Protein AF-A0A0T2I9R6-F1 (afdb_monomer)

Solvent-accessible surface area (backbone atoms only — not comparable to full-atom values): 13329 Å² total; per-residue (Å²): 120,72,92,64,99,63,64,56,48,33,43,37,38,36,30,35,85,88,66,54,72,50,74,45,59,34,40,92,74,36,49,70,80,82,92,74,75,65,45,53,22,50,47,37,30,33,19,63,88,37,71,77,42,74,39,72,15,36,39,97,62,72,46,73,34,47,91,88,56,77,80,59,87,61,72,46,65,73,69,90,61,86,79,85,80,81,85,68,82,65,68,73,38,71,46,39,44,72,48,64,90,61,53,66,46,38,44,57,38,71,44,76,29,36,36,40,34,40,26,49,63,82,51,66,46,80,46,70,30,43,86,62,64,58,50,45,47,63,34,43,89,95,45,79,82,76,88,85,74,68,98,58,83,38,85,44,74,48,60,52,40,80,47,78,45,82,41,58,44,52,32,37,44,96,65,56,29,91,81,38,53,98,89,32,51,47,34,36,91,64,89,63,39,60,39,47,40,71,70,45,70,29,33,39,38,54,45,45,56,44,90,89,45,63,60,32,80,66,44,75,30,38,34,36,121

Foldseek 3Di:
DDDDPDLFWWKKWWQFPVRDIDIWTADPRNDTDDDDDFGWTWMWIFGCVAPNRPFIWGFPDTDGADPVGDDDGDTGRDDPDPDPDDDDQDDQDKDKAKAFPDLEDEFQDKGKIKIKIAGSNVFKDKDWFADFQKAWEWADDLDDDDDDGDPDTDIDIDGHGIDMDIYMYAQFDPDADCVRPPVHGHADPPVSHTGGHDFDKTWTWMDGRDPVHDTHDIDIHTYDD

Secondary structure (DSSP, 8-state):
----SS----EEEEEETTS-EEEEE--TTS-------SEEEEEEEE-TTSGGGTPEEE-SS-EEE-TT-------B---------------S-EEEEEE-S-SEEETT-EEEEEEEEEE-SSS-EEEEESSSSEEEEEEBTTB-------S--EEEEE-SEEEEEEEEEESB-S--BSS--TTPPBPPTTTTPPPBPPSEEEEEEEEESSTTSPPPPPEEEEEE-

Radius of gyration: 25.55 Å; Cα contacts (8 Å, |Δi|>4): 475; chains: 1; bounding box: 42×45×79 Å

Structure (mmCIF, N/CA/C/O backbone):
data_AF-A0A0T2I9R6-F1
#
_entry.id   AF-A0A0T2I9R6-F1
#
loop_
_atom_site.group_PDB
_atom_site.id
_atom_site.type_symbol
_atom_site.label_atom_id
_atom_site.label_alt_id
_atom_site.label_comp_id
_atom_site.label_asym_id
_atom_site.label_entity_id
_atom_site.label_seq_id
_atom_site.pdbx_PDB_ins_code
_atom_site.Cartn_x
_atom_site.Cartn_y
_atom_site.Cartn_z
_atom_site.occupancy
_atom_site.B_iso_or_equiv
_atom_site.auth_seq_id
_atom_site.auth_comp_id
_atom_site.auth_asym_id
_atom_site.auth_atom_id
_atom_site.pdbx_PDB_model_num
ATOM 1 N N . MET A 1 1 ? 1.320 -25.533 30.718 1.00 28.22 1 MET A N 1
ATOM 2 C CA . MET A 1 1 ? 2.386 -25.426 29.702 1.00 28.22 1 MET A CA 1
ATOM 3 C C . MET A 1 1 ? 1.723 -24.963 28.417 1.00 28.22 1 MET A C 1
ATOM 5 O O . MET A 1 1 ? 0.781 -25.621 28.003 1.00 28.22 1 MET A O 1
ATOM 9 N N . GLY A 1 2 ? 2.117 -23.811 27.874 1.00 25.44 2 GLY A N 1
ATOM 10 C CA . GLY A 1 2 ? 1.541 -23.231 26.655 1.00 25.44 2 GLY A CA 1
ATOM 11 C C . GLY A 1 2 ? 2.635 -23.036 25.608 1.00 25.44 2 GLY A C 1
ATOM 12 O O . GLY A 1 2 ? 3.691 -22.496 25.921 1.00 25.44 2 GLY A O 1
ATOM 13 N N . THR A 1 3 ? 2.407 -23.529 24.393 1.00 35.06 3 THR A N 1
ATOM 14 C CA . THR A 1 3 ? 3.350 -23.512 23.267 1.00 35.06 3 THR A CA 1
ATOM 15 C C . THR A 1 3 ? 3.175 -22.233 22.446 1.00 35.06 3 THR A C 1
ATOM 17 O O . THR A 1 3 ? 2.371 -22.194 21.516 1.00 35.06 3 THR A O 1
ATOM 20 N N . GLY A 1 4 ? 3.904 -21.174 22.800 1.00 35.69 4 GLY A N 1
ATOM 21 C CA . GLY A 1 4 ? 4.081 -19.997 21.943 1.00 35.69 4 GLY A CA 1
ATOM 22 C C . GLY A 1 4 ? 5.200 -20.237 20.927 1.00 35.69 4 GLY A C 1
ATOM 23 O O . GLY A 1 4 ? 6.225 -20.816 21.267 1.00 35.69 4 GLY A O 1
ATOM 24 N N . GLN A 1 5 ? 5.008 -19.806 19.678 1.00 44.12 5 GLN A N 1
ATOM 25 C CA . GLN A 1 5 ? 5.866 -20.142 18.529 1.00 44.12 5 GLN A CA 1
ATOM 26 C C . GLN A 1 5 ? 7.303 -19.574 18.602 1.00 44.12 5 GLN A C 1
ATOM 28 O O . GLN A 1 5 ? 8.134 -19.944 17.778 1.00 44.12 5 GLN A O 1
ATOM 33 N N . PHE A 1 6 ? 7.613 -18.721 19.586 1.00 52.12 6 PHE A N 1
ATOM 34 C CA . PHE A 1 6 ? 8.962 -18.232 19.881 1.00 52.12 6 PHE A CA 1
ATOM 35 C C . PHE A 1 6 ? 9.112 -17.974 21.389 1.00 52.12 6 PHE A C 1
ATOM 37 O O . PHE A 1 6 ? 8.296 -17.271 21.984 1.00 52.12 6 PHE A O 1
ATOM 44 N N . GLU A 1 7 ? 10.154 -18.534 22.004 1.00 63.47 7 GLU A N 1
ATOM 45 C CA . GLU A 1 7 ? 10.540 -18.282 23.398 1.00 63.47 7 GLU A CA 1
ATOM 46 C C . GLU A 1 7 ? 11.100 -16.854 23.516 1.00 63.47 7 GLU A C 1
ATOM 48 O O . GLU A 1 7 ? 12.259 -16.589 23.191 1.00 63.47 7 GLU A O 1
ATOM 53 N N . LEU A 1 8 ? 10.254 -15.896 23.905 1.00 64.81 8 LEU A N 1
ATOM 54 C CA . LEU A 1 8 ? 10.630 -14.483 23.969 1.00 64.81 8 LEU A CA 1
ATOM 55 C C . LEU A 1 8 ? 11.227 -14.133 25.331 1.00 64.81 8 LEU A C 1
ATOM 57 O O . LEU A 1 8 ? 10.623 -14.374 26.377 1.00 64.81 8 LEU A O 1
ATOM 61 N N . ARG A 1 9 ? 12.403 -13.496 25.320 1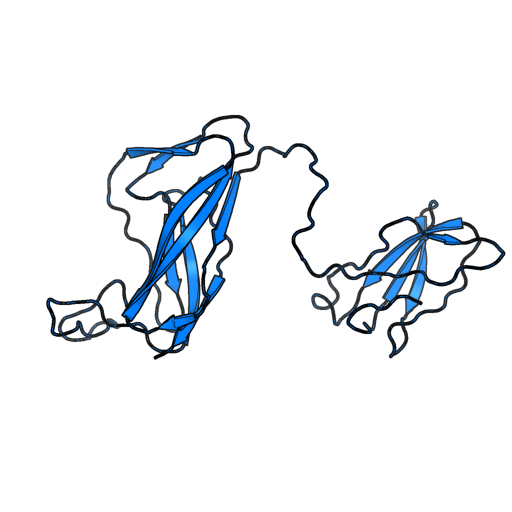.00 76.25 9 ARG A N 1
ATOM 62 C CA . ARG A 1 9 ? 12.981 -12.898 26.529 1.00 76.25 9 ARG A CA 1
ATOM 63 C C . ARG A 1 9 ? 12.339 -11.551 26.791 1.00 76.25 9 ARG A C 1
ATOM 65 O O . ARG A 1 9 ? 12.273 -10.722 25.886 1.00 76.25 9 ARG A O 1
ATOM 72 N N . GLY A 1 10 ? 11.917 -11.300 28.018 1.00 77.31 10 GLY A N 1
ATOM 73 C CA . GLY A 1 10 ? 11.165 -10.100 28.321 1.00 77.31 10 GLY A CA 1
ATOM 74 C C . GLY A 1 10 ? 10.966 -9.835 29.799 1.00 77.31 10 GLY A C 1
ATOM 75 O O . GLY A 1 10 ? 11.456 -10.542 30.681 1.00 77.31 10 GLY A O 1
ATOM 76 N N . GLU A 1 11 ? 10.235 -8.766 30.044 1.00 79.50 11 GLU A N 1
ATOM 77 C CA . GLU A 1 11 ? 9.766 -8.348 31.349 1.00 79.50 11 GLU A CA 1
ATOM 78 C C . GLU A 1 11 ? 8.265 -8.608 31.429 1.00 79.50 11 GLU A C 1
ATOM 80 O O . GLU A 1 11 ? 7.540 -8.321 30.481 1.00 79.50 11 GLU A O 1
ATOM 85 N N . ILE A 1 12 ? 7.801 -9.167 32.544 1.00 82.88 12 ILE A N 1
ATOM 86 C CA . ILE A 1 12 ? 6.392 -9.443 32.826 1.00 82.88 12 ILE A CA 1
ATOM 87 C C . ILE A 1 12 ? 5.976 -8.609 34.034 1.00 82.88 12 ILE A C 1
ATOM 89 O O . ILE A 1 12 ? 6.619 -8.652 35.081 1.00 82.88 12 ILE A O 1
ATOM 93 N N . VAL A 1 13 ? 4.873 -7.883 33.904 1.00 82.12 13 VAL A N 1
ATOM 94 C CA . VAL A 1 13 ? 4.301 -6.998 34.915 1.00 82.12 13 VAL A CA 1
ATOM 95 C C . VAL A 1 13 ? 2.928 -7.520 35.317 1.00 82.12 13 VAL A C 1
ATOM 97 O O . VAL A 1 13 ? 2.022 -7.648 34.498 1.00 82.12 13 VAL A O 1
ATOM 100 N N . PHE A 1 14 ? 2.765 -7.778 36.608 1.00 81.44 14 PHE A N 1
ATOM 101 C CA . PHE A 1 14 ? 1.509 -8.119 37.260 1.00 81.44 14 PHE A CA 1
ATOM 102 C C . PHE A 1 14 ? 0.944 -6.868 37.913 1.00 81.44 14 PHE A C 1
ATOM 104 O O . PHE A 1 14 ? 1.525 -6.363 38.870 1.00 81.44 14 PHE A O 1
ATOM 111 N N . LYS A 1 15 ? -0.195 -6.375 37.436 1.00 83.56 15 LYS A N 1
ATOM 112 C CA . LYS A 1 15 ? -0.901 -5.238 38.033 1.00 83.56 15 LYS A CA 1
ATOM 113 C C . LYS A 1 15 ? -2.143 -5.729 38.767 1.00 83.56 15 LYS A C 1
ATOM 115 O O . LYS A 1 15 ? -3.039 -6.289 38.144 1.00 83.56 15 LYS A O 1
ATOM 120 N N . SER A 1 16 ? -2.203 -5.536 40.082 1.00 79.62 16 SER A N 1
ATOM 121 C CA . SER A 1 16 ? -3.390 -5.865 40.877 1.00 79.62 16 SER A CA 1
ATOM 122 C C . SER A 1 16 ? -4.550 -4.913 40.564 1.00 79.62 16 SER A C 1
ATOM 124 O O . SER A 1 16 ? -4.347 -3.792 40.089 1.00 79.62 16 SER A O 1
ATOM 126 N N . ALA A 1 17 ? -5.769 -5.308 40.936 1.00 73.62 17 ALA A N 1
ATOM 127 C CA . ALA A 1 17 ? -6.941 -4.426 40.888 1.00 73.62 17 ALA A CA 1
ATOM 128 C C . ALA A 1 17 ? -6.773 -3.128 41.710 1.00 73.62 17 ALA A C 1
ATOM 130 O O . ALA A 1 17 ? -7.359 -2.103 41.380 1.00 73.62 17 ALA A O 1
ATOM 131 N N . THR A 1 18 ? -5.935 -3.147 42.753 1.00 75.44 18 THR A N 1
ATOM 132 C CA . THR A 1 18 ? -5.595 -1.966 43.567 1.00 75.44 18 THR A CA 1
ATOM 133 C C . THR A 1 18 ? -4.512 -1.082 42.937 1.00 75.44 18 THR A C 1
ATOM 135 O O . THR A 1 18 ? -4.106 -0.089 43.533 1.00 75.44 18 THR A O 1
ATOM 138 N N . GLY A 1 19 ? -4.027 -1.435 41.741 1.00 74.69 19 GLY A N 1
ATOM 139 C CA . GLY A 1 19 ? -2.998 -0.699 41.009 1.00 74.69 19 GLY A CA 1
ATOM 140 C C . GLY A 1 19 ? -1.562 -1.022 41.422 1.00 74.69 19 GLY A C 1
ATOM 141 O O . GLY A 1 19 ? -0.638 -0.432 40.868 1.00 74.69 19 GLY A O 1
ATOM 142 N N . GLN A 1 20 ? -1.349 -1.962 42.348 1.00 76.31 20 GLN A N 1
ATOM 143 C CA . GLN A 1 20 ? -0.012 -2.388 42.753 1.00 76.31 20 GLN A CA 1
ATOM 144 C C . GLN A 1 20 ? 0.617 -3.243 41.652 1.00 76.31 20 GLN A C 1
ATOM 146 O O . GLN A 1 20 ? 0.044 -4.246 41.230 1.00 76.31 20 GLN A O 1
ATOM 151 N N . THR A 1 21 ? 1.807 -2.855 41.202 1.00 80.69 21 THR A N 1
ATOM 152 C CA . THR A 1 21 ? 2.555 -3.578 40.173 1.00 80.69 21 THR A CA 1
ATOM 153 C C . THR A 1 21 ? 3.666 -4.419 40.788 1.00 80.69 21 THR A C 1
ATOM 155 O O . THR A 1 21 ? 4.381 -3.967 41.680 1.00 80.69 21 THR A O 1
ATOM 158 N N . THR A 1 22 ? 3.834 -5.645 40.308 1.00 78.31 22 THR A N 1
ATOM 159 C CA . THR A 1 22 ? 4.965 -6.522 40.632 1.00 78.31 22 THR A CA 1
ATOM 160 C C . THR A 1 22 ? 5.541 -7.063 39.334 1.00 78.31 22 THR A C 1
ATOM 162 O O . THR A 1 22 ? 4.796 -7.518 38.472 1.00 78.31 22 THR A O 1
ATOM 165 N N . THR A 1 23 ? 6.858 -7.013 39.190 1.00 81.81 23 THR A N 1
ATOM 166 C CA . THR A 1 23 ? 7.537 -7.327 37.932 1.00 81.81 23 THR A CA 1
ATOM 167 C C . THR A 1 23 ? 8.441 -8.545 38.092 1.00 81.81 23 THR A C 1
ATOM 169 O O . THR A 1 23 ? 9.078 -8.714 39.130 1.00 81.81 23 THR A O 1
ATOM 172 N N . THR A 1 24 ? 8.536 -9.375 37.055 1.00 83.19 24 THR A N 1
ATOM 173 C CA . THR A 1 24 ? 9.540 -10.439 36.922 1.00 83.19 24 THR A CA 1
ATOM 174 C C . THR A 1 24 ? 10.129 -10.449 35.511 1.00 83.19 24 THR A C 1
ATOM 176 O O . THR A 1 24 ? 9.576 -9.845 34.595 1.00 83.19 24 THR A O 1
ATOM 179 N N . LYS A 1 25 ? 11.260 -11.127 35.323 1.00 78.75 25 LYS A N 1
ATOM 180 C CA . LYS A 1 25 ? 11.874 -11.334 34.005 1.00 78.75 25 LYS A CA 1
ATOM 181 C C . LYS A 1 25 ? 11.651 -12.770 33.559 1.00 78.75 25 LYS A C 1
ATOM 183 O O . LYS A 1 25 ? 11.651 -13.678 34.390 1.00 78.75 25 LYS A O 1
ATOM 188 N N . THR A 1 26 ? 11.491 -12.976 32.259 1.00 80.00 26 THR A N 1
ATOM 189 C CA . THR A 1 26 ? 11.494 -14.326 31.700 1.00 80.00 26 THR A CA 1
ATOM 190 C C . THR A 1 26 ? 12.928 -14.855 31.595 1.00 80.00 26 THR A C 1
ATOM 192 O O . THR A 1 26 ? 13.884 -14.100 31.382 1.00 80.00 26 THR A O 1
ATOM 195 N N . GLY A 1 27 ? 13.082 -16.166 31.751 1.00 70.38 27 GLY A N 1
ATOM 196 C CA . GLY A 1 27 ? 14.308 -16.903 31.495 1.00 70.38 27 GLY A CA 1
ATOM 197 C C . GLY A 1 27 ? 14.661 -16.941 30.010 1.00 70.38 27 GLY A C 1
ATOM 198 O O . GLY A 1 27 ? 13.958 -16.406 29.147 1.00 70.38 27 GLY A O 1
ATOM 199 N N . SER A 1 28 ? 15.788 -17.584 29.700 1.00 66.81 28 SER A N 1
ATOM 200 C CA . SER A 1 28 ? 16.247 -17.762 28.319 1.00 66.81 28 SER A CA 1
ATOM 201 C C . SER A 1 28 ? 15.311 -18.607 27.456 1.00 66.81 28 SER A C 1
ATOM 203 O O . SER A 1 28 ? 15.406 -18.502 26.239 1.00 66.81 28 SER A O 1
ATOM 205 N N . ASP A 1 29 ? 14.464 -19.398 28.108 1.00 69.88 29 ASP A N 1
ATOM 206 C CA . ASP A 1 29 ? 13.418 -20.291 27.602 1.00 69.88 29 ASP A CA 1
ATOM 207 C C . ASP A 1 29 ? 12.031 -19.615 27.537 1.00 69.88 29 ASP A C 1
ATOM 209 O O . ASP A 1 29 ? 11.019 -20.263 27.282 1.00 69.88 29 ASP A O 1
ATOM 213 N N . GLY A 1 30 ? 11.948 -18.309 27.821 1.00 68.38 30 GLY A N 1
ATOM 214 C CA . GLY A 1 30 ? 10.688 -17.562 27.825 1.00 68.38 30 GLY A CA 1
ATOM 215 C C . GLY A 1 30 ? 9.762 -17.873 29.008 1.00 68.38 30 GLY A C 1
ATOM 216 O O . GLY A 1 30 ? 8.675 -17.300 29.092 1.00 68.38 30 GLY A O 1
ATOM 217 N N . MET A 1 31 ? 10.172 -18.724 29.956 1.00 76.25 31 MET A N 1
ATOM 218 C CA . MET A 1 31 ? 9.386 -19.020 31.157 1.00 76.25 31 MET A CA 1
ATOM 219 C C . MET A 1 31 ? 9.646 -17.999 32.263 1.00 76.25 31 MET A C 1
ATOM 221 O O . MET A 1 31 ? 10.722 -17.421 32.360 1.00 76.25 31 MET A O 1
ATOM 225 N N . PHE A 1 32 ? 8.671 -17.775 33.140 1.00 79.38 32 PHE A N 1
ATOM 226 C CA . PHE A 1 32 ? 8.847 -16.928 34.319 1.00 79.38 32 PHE A CA 1
ATOM 227 C C . PHE A 1 32 ? 8.236 -17.586 35.555 1.00 79.38 32 PHE A C 1
ATOM 229 O O . PHE A 1 32 ? 7.314 -18.395 35.475 1.00 79.38 32 PHE A O 1
ATOM 236 N N . THR A 1 33 ? 8.751 -17.227 36.727 1.00 78.62 33 THR A N 1
ATOM 237 C CA . THR A 1 33 ? 8.174 -17.594 38.024 1.00 78.62 33 THR A CA 1
ATOM 238 C C . THR A 1 33 ? 8.164 -16.353 38.905 1.00 78.62 33 THR A C 1
ATOM 240 O O . THR A 1 33 ? 9.118 -15.573 38.904 1.00 78.62 33 THR A O 1
ATOM 243 N N . ILE A 1 34 ? 7.065 -16.131 39.622 1.00 82.50 34 ILE A N 1
ATOM 244 C CA . ILE A 1 34 ? 6.906 -14.983 40.514 1.00 82.50 34 ILE A CA 1
ATOM 245 C C . ILE A 1 34 ? 6.011 -15.355 41.694 1.00 82.50 34 ILE A C 1
ATOM 247 O O . ILE A 1 34 ? 5.056 -16.113 41.543 1.00 82.50 34 ILE A O 1
ATOM 251 N N . ALA A 1 35 ? 6.315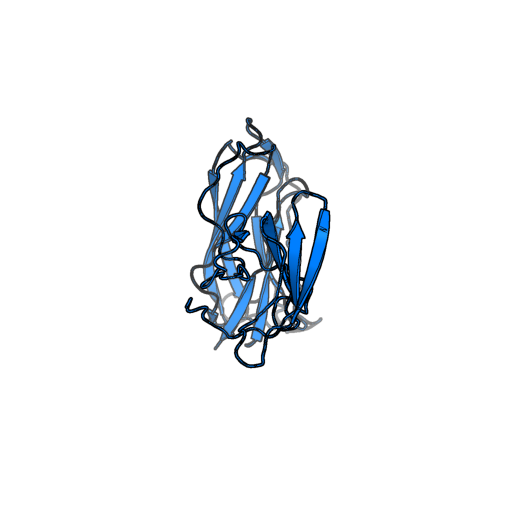 -14.797 42.864 1.00 80.81 35 ALA A N 1
ATOM 252 C CA . ALA A 1 35 ? 5.443 -14.856 44.026 1.00 80.81 35 ALA A CA 1
ATOM 253 C C . ALA A 1 35 ? 4.623 -13.562 44.107 1.00 80.81 35 ALA A C 1
ATOM 255 O O . ALA A 1 35 ? 5.177 -12.477 44.284 1.00 80.81 35 ALA A O 1
ATOM 256 N N . VAL A 1 36 ? 3.303 -13.681 43.986 1.00 80.88 36 VAL A N 1
ATOM 257 C CA . VAL A 1 36 ? 2.345 -12.584 44.185 1.00 80.88 36 VAL A CA 1
ATOM 258 C C . VAL A 1 36 ? 1.318 -12.996 45.235 1.00 80.88 36 VAL A C 1
ATOM 260 O O . VAL A 1 36 ? 1.110 -14.184 45.484 1.00 80.88 36 VAL A O 1
ATOM 263 N N . LYS A 1 37 ? 0.691 -12.017 45.891 1.00 82.19 37 LYS A N 1
ATOM 264 C CA . LYS A 1 37 ? -0.395 -12.304 46.835 1.00 82.19 37 LYS A CA 1
ATOM 265 C C . LYS A 1 37 ? -1.600 -12.896 46.087 1.00 82.19 37 LYS A C 1
ATOM 267 O O . LYS A 1 37 ? -1.757 -12.640 44.897 1.00 82.19 37 LYS A O 1
ATOM 272 N N . PRO A 1 38 ? -2.474 -13.657 46.762 1.00 81.44 38 PRO A N 1
ATOM 273 C CA . PRO A 1 38 ? -3.733 -14.068 46.159 1.00 81.44 38 PRO A CA 1
ATOM 274 C C . PRO A 1 38 ? -4.564 -12.851 45.731 1.00 81.44 38 PRO A C 1
ATOM 276 O O . PRO A 1 38 ? -4.698 -11.888 46.490 1.00 81.44 38 PRO A O 1
ATOM 279 N N . GLY A 1 39 ? -5.108 -12.890 44.518 1.00 80.44 39 GLY A N 1
ATOM 280 C CA . GLY A 1 39 ? -5.845 -11.781 43.922 1.00 80.44 39 GLY A CA 1
ATOM 281 C C . GLY A 1 39 ? -5.962 -11.892 42.405 1.00 80.44 39 GLY A C 1
ATOM 282 O O . GLY A 1 39 ? -5.411 -12.802 41.785 1.00 80.44 39 GLY A O 1
ATOM 283 N N . THR A 1 40 ? -6.689 -10.951 41.808 1.00 79.50 40 THR A N 1
ATOM 284 C CA . THR A 1 40 ? -6.836 -10.845 40.351 1.00 79.50 40 THR A CA 1
ATOM 285 C C . THR A 1 40 ? -5.859 -9.815 39.801 1.00 79.50 40 THR A C 1
ATOM 287 O O . THR A 1 40 ? -5.774 -8.690 40.310 1.00 79.50 40 THR A O 1
ATOM 290 N N . TYR A 1 41 ? -5.138 -10.206 38.755 1.00 74.44 41 TYR A N 1
ATOM 291 C CA . TYR A 1 41 ? -4.070 -9.428 38.148 1.00 74.44 41 TYR A CA 1
ATOM 292 C C . TYR A 1 41 ? -4.289 -9.257 36.650 1.00 74.44 41 TYR A C 1
ATOM 294 O O . TYR A 1 41 ? -4.590 -10.209 35.936 1.00 74.44 41 TYR A O 1
ATOM 302 N N . THR A 1 42 ? -4.054 -8.047 36.157 1.00 81.44 42 THR A N 1
ATOM 303 C CA . THR A 1 42 ? -3.787 -7.823 34.737 1.00 81.44 42 THR A CA 1
ATOM 304 C C . THR A 1 42 ? -2.308 -8.087 34.499 1.00 81.44 42 THR A C 1
ATOM 306 O O . THR A 1 42 ? -1.462 -7.424 35.103 1.00 81.44 42 THR A O 1
ATOM 309 N N . VAL A 1 43 ? -1.993 -9.061 33.646 1.00 81.69 43 VAL A N 1
ATOM 310 C CA . VAL A 1 43 ? -0.608 -9.443 33.353 1.00 81.69 43 VAL A CA 1
ATOM 311 C C . VAL A 1 43 ? -0.234 -8.952 31.966 1.00 81.69 43 VAL A C 1
ATOM 313 O O . VAL A 1 43 ? -0.857 -9.334 30.973 1.00 81.69 43 VAL A O 1
ATOM 316 N N . THR A 1 44 ? 0.788 -8.106 31.911 1.00 82.25 44 THR A N 1
ATOM 317 C CA . THR A 1 44 ? 1.368 -7.588 30.671 1.00 82.25 44 THR A CA 1
ATOM 318 C C . THR A 1 44 ? 2.829 -7.991 30.570 1.00 82.25 44 THR A C 1
ATOM 320 O O . THR A 1 44 ? 3.472 -8.239 31.581 1.00 82.25 44 THR A O 1
ATOM 323 N N . GLY A 1 45 ? 3.382 -8.018 29.368 1.00 82.50 45 GLY A N 1
ATOM 324 C CA . GLY A 1 45 ? 4.796 -8.245 29.137 1.00 82.50 45 GLY A CA 1
ATOM 325 C C . GLY A 1 45 ? 5.353 -7.341 28.050 1.00 82.50 45 GLY A C 1
ATOM 326 O O . GLY A 1 45 ? 4.607 -6.772 27.258 1.00 82.50 45 GLY A O 1
ATOM 327 N N . SER A 1 46 ? 6.666 -7.208 28.011 1.00 77.12 46 SER A N 1
ATOM 328 C CA . SER A 1 46 ? 7.399 -6.541 26.939 1.00 77.12 46 SER A CA 1
ATOM 329 C C . SER A 1 46 ? 8.649 -7.349 26.621 1.00 77.12 46 SER A C 1
ATOM 331 O O . SER A 1 46 ? 9.260 -7.949 27.503 1.00 77.12 46 SER A O 1
ATOM 333 N N . SER A 1 47 ? 9.037 -7.399 25.349 1.00 73.56 47 SER A N 1
ATOM 334 C CA . SER A 1 47 ? 10.242 -8.105 24.914 1.00 73.56 47 SER A CA 1
ATOM 335 C C . SER A 1 47 ? 11.043 -7.221 23.964 1.00 73.56 47 SER A C 1
ATOM 337 O O . SER A 1 47 ? 10.473 -6.747 22.983 1.00 73.56 47 SER A O 1
ATOM 339 N N . PRO A 1 48 ? 12.363 -7.043 24.168 1.00 66.75 48 PRO A N 1
ATOM 340 C CA . PRO A 1 48 ? 13.226 -6.356 23.204 1.00 66.75 48 PRO A CA 1
ATOM 341 C C . PRO A 1 48 ? 13.199 -6.991 21.807 1.00 66.75 48 PRO A C 1
ATOM 343 O O . PRO A 1 48 ? 13.493 -6.332 20.820 1.00 66.75 48 PRO A O 1
ATOM 346 N N . GLN A 1 49 ? 12.838 -8.275 21.723 1.00 62.84 49 GLN A N 1
ATOM 347 C CA . GLN A 1 49 ? 12.748 -9.039 20.478 1.00 62.84 49 GLN A CA 1
ATOM 348 C C . GLN A 1 49 ? 11.405 -8.834 19.758 1.00 62.84 49 GLN A C 1
ATOM 350 O O . GLN A 1 49 ? 11.215 -9.328 18.649 1.00 62.84 49 GLN A O 1
ATOM 355 N N . TYR A 1 50 ? 10.470 -8.109 20.379 1.00 64.81 50 TYR A N 1
ATOM 356 C CA . TYR A 1 50 ? 9.140 -7.834 19.858 1.00 64.81 50 TYR A CA 1
ATOM 357 C C . TYR A 1 50 ? 8.924 -6.322 19.719 1.00 64.81 50 TYR A C 1
ATOM 359 O O . TYR A 1 50 ? 8.819 -5.598 20.710 1.00 64.81 50 TYR A O 1
ATOM 367 N N . SER A 1 51 ? 8.846 -5.837 18.473 1.00 62.38 51 SER A N 1
ATOM 368 C CA . SER A 1 51 ? 8.674 -4.408 18.156 1.00 62.38 51 SER A CA 1
ATOM 369 C C . SER A 1 51 ? 9.706 -3.505 18.861 1.00 62.38 51 SER A C 1
ATOM 371 O O . SER A 1 51 ? 9.341 -2.460 19.400 1.00 62.38 51 SER A O 1
ATOM 373 N N . ASP A 1 52 ? 10.969 -3.939 18.921 1.00 61.47 52 ASP A N 1
ATOM 374 C CA . ASP A 1 52 ? 12.076 -3.241 19.596 1.00 61.47 52 ASP A CA 1
ATOM 375 C C . ASP A 1 52 ? 11.793 -2.888 21.076 1.00 61.47 52 ASP A C 1
ATOM 377 O O . ASP A 1 52 ? 12.249 -1.866 21.591 1.00 61.47 52 ASP A O 1
ATOM 381 N N . GLY A 1 53 ? 11.001 -3.709 21.781 1.00 59.94 53 GLY A N 1
ATOM 382 C CA . GLY A 1 53 ? 10.620 -3.476 23.182 1.00 59.94 53 GLY A CA 1
ATOM 383 C C . GLY A 1 53 ? 9.419 -2.549 23.383 1.00 59.94 53 GLY A C 1
ATOM 384 O O . GLY A 1 53 ? 8.984 -2.366 24.517 1.00 59.94 53 GLY A O 1
ATOM 385 N N . GLN A 1 54 ? 8.858 -1.996 22.305 1.00 59.88 54 GLN A N 1
ATOM 386 C CA . GLN A 1 54 ? 7.699 -1.092 22.346 1.00 59.88 54 GLN A CA 1
ATOM 387 C C . GLN A 1 54 ? 6.355 -1.832 22.269 1.00 59.88 54 GLN A C 1
ATOM 389 O O . GLN A 1 54 ? 5.298 -1.249 22.507 1.00 59.88 54 GLN A O 1
ATOM 394 N N . GLY A 1 55 ? 6.371 -3.116 21.905 1.00 62.41 55 GLY A N 1
ATOM 395 C CA . GLY A 1 55 ? 5.169 -3.931 21.807 1.00 62.41 55 GLY A CA 1
ATOM 396 C C . GLY A 1 55 ? 4.743 -4.486 23.165 1.00 62.41 55 GLY A C 1
ATOM 397 O O . GLY A 1 55 ? 5.532 -5.145 23.841 1.00 62.41 55 GLY A O 1
ATOM 398 N N . ALA A 1 56 ? 3.481 -4.265 23.540 1.00 71.06 56 ALA A N 1
ATOM 399 C CA . ALA A 1 56 ? 2.891 -4.871 24.728 1.00 71.06 56 ALA A CA 1
ATOM 400 C C . ALA A 1 56 ? 2.377 -6.285 24.419 1.00 71.06 56 ALA A C 1
ATOM 402 O O . ALA A 1 56 ? 1.591 -6.495 23.495 1.00 71.06 56 ALA A O 1
ATOM 403 N N . CYS A 1 57 ? 2.817 -7.244 25.219 1.00 78.38 57 CYS A N 1
ATOM 404 C CA . CYS A 1 57 ? 2.292 -8.599 25.304 1.00 78.38 57 CYS A CA 1
ATOM 405 C C . CYS A 1 57 ? 1.272 -8.642 26.441 1.00 78.38 57 CYS A C 1
ATOM 407 O O . CYS A 1 57 ? 1.454 -7.958 27.450 1.00 78.38 57 CYS A O 1
ATOM 409 N N . GLN A 1 58 ? 0.187 -9.395 26.307 1.00 83.81 58 GLN A N 1
ATOM 410 C CA . GLN A 1 58 ? -0.875 -9.429 27.316 1.00 83.81 58 GLN A CA 1
ATOM 411 C C . GLN A 1 58 ? -1.444 -10.840 27.473 1.00 83.81 58 GLN A C 1
ATOM 413 O O . GLN A 1 58 ? -1.203 -11.731 26.660 1.00 83.81 58 GLN A O 1
ATOM 418 N N . THR A 1 59 ? -2.150 -11.037 28.578 1.00 77.12 59 THR A N 1
ATOM 419 C CA . THR A 1 59 ? -3.040 -12.184 28.798 1.00 77.12 59 THR A CA 1
ATOM 420 C C . THR A 1 59 ? -4.422 -11.840 28.248 1.00 77.12 59 THR A C 1
ATOM 422 O O . THR A 1 59 ? -4.817 -10.676 28.320 1.00 77.12 59 THR A O 1
ATOM 425 N N . ASP A 1 60 ? -5.137 -12.823 27.698 1.00 68.94 60 ASP A N 1
ATOM 426 C CA . ASP A 1 60 ? -6.484 -12.598 27.147 1.00 68.94 60 ASP A CA 1
ATOM 427 C C . ASP A 1 60 ? -7.497 -12.256 28.252 1.00 68.94 60 ASP A C 1
ATOM 429 O O . ASP A 1 60 ? -8.308 -11.347 28.094 1.00 68.94 60 ASP A O 1
ATOM 433 N N . ASP A 1 61 ? -7.378 -12.917 29.408 1.00 74.88 61 ASP A N 1
ATOM 434 C CA . ASP A 1 61 ? -8.221 -12.701 30.583 1.00 74.88 61 ASP A CA 1
ATOM 435 C C . ASP A 1 61 ? -7.393 -12.325 31.825 1.00 74.88 61 ASP A C 1
ATOM 437 O O . ASP A 1 61 ? -6.238 -12.751 31.963 1.00 74.88 61 ASP A O 1
ATOM 441 N N . PRO A 1 62 ? -7.974 -11.571 32.782 1.00 76.19 62 PRO A N 1
ATOM 442 C CA . PRO A 1 62 ? -7.348 -11.324 34.073 1.00 76.19 62 PRO A CA 1
ATOM 443 C C . PRO A 1 62 ? -6.976 -12.628 34.783 1.00 76.19 62 PRO A C 1
ATOM 445 O O . PRO A 1 62 ? -7.776 -13.552 34.924 1.00 76.19 62 PRO A O 1
ATOM 448 N N . VAL A 1 63 ? -5.754 -12.679 35.296 1.00 79.44 63 VAL A N 1
ATOM 449 C CA . VAL A 1 63 ? -5.190 -13.859 35.941 1.00 79.44 63 VAL A CA 1
ATOM 450 C C . VAL A 1 63 ? -5.569 -13.861 37.418 1.00 79.44 63 VAL A C 1
ATOM 452 O O . VAL A 1 63 ? -5.131 -12.997 38.182 1.00 79.44 63 VAL A O 1
ATOM 455 N N . THR A 1 64 ? -6.359 -14.844 37.846 1.00 80.38 64 THR A N 1
ATOM 456 C CA . THR A 1 64 ? -6.712 -15.031 39.260 1.00 80.38 64 THR A CA 1
ATOM 457 C C . THR A 1 64 ? -5.737 -15.988 39.937 1.00 80.38 64 THR A C 1
ATOM 459 O O . THR A 1 64 ? -5.739 -17.190 39.679 1.00 80.38 64 THR A O 1
ATOM 462 N N . VAL A 1 65 ? -4.915 -15.461 40.844 1.00 80.69 65 VAL A N 1
ATOM 463 C CA . VAL A 1 65 ? -3.981 -16.247 41.657 1.00 80.69 65 VAL A CA 1
ATOM 464 C C . VAL A 1 65 ? -4.641 -16.582 42.991 1.00 80.69 65 VAL A C 1
ATOM 466 O O . VAL A 1 65 ? -5.063 -15.689 43.725 1.00 80.69 65 VAL A O 1
ATOM 469 N N . SER A 1 66 ? -4.723 -17.871 43.316 1.00 76.94 66 SER A N 1
ATOM 470 C CA . SER A 1 66 ? -5.220 -18.356 44.610 1.00 76.94 66 SER A CA 1
ATOM 471 C C . SER A 1 66 ? -4.065 -18.736 45.544 1.00 76.94 66 SER A C 1
ATOM 473 O O . SER A 1 66 ? -2.913 -18.832 45.118 1.00 76.94 66 SER A O 1
ATOM 475 N N . SER A 1 67 ? -4.356 -19.002 46.821 1.00 72.94 67 SER A N 1
ATOM 476 C CA . SER A 1 67 ? -3.361 -19.512 47.779 1.00 72.94 67 SER A CA 1
ATOM 477 C C . SER A 1 67 ? -2.800 -20.892 47.411 1.00 72.94 67 SER A C 1
ATOM 479 O O . SER A 1 67 ? -1.732 -21.250 47.899 1.00 72.94 67 SER A O 1
ATOM 481 N N . ALA A 1 68 ? -3.474 -21.643 46.531 1.00 72.50 68 ALA A N 1
ATOM 482 C CA . ALA A 1 68 ? -2.987 -22.914 45.992 1.00 72.50 68 ALA A CA 1
ATOM 483 C C . ALA A 1 68 ? -1.935 -22.739 44.876 1.00 72.50 68 ALA A C 1
ATOM 485 O O . ALA A 1 68 ? -1.402 -23.724 44.369 1.00 72.50 68 ALA A O 1
ATOM 486 N N . GLY A 1 69 ? -1.623 -21.495 44.496 1.00 69.62 69 GLY A N 1
ATOM 487 C CA . GLY A 1 69 ? -0.764 -21.182 43.361 1.00 69.62 69 GLY A CA 1
ATOM 488 C C . GLY A 1 69 ? -1.508 -21.256 42.027 1.00 69.62 69 GLY A C 1
ATOM 489 O O . GLY A 1 69 ? -2.684 -21.614 41.954 1.00 69.62 69 GLY A O 1
ATOM 490 N N . LEU A 1 70 ? -0.818 -20.866 40.957 1.00 75.50 70 LEU A N 1
ATOM 491 C CA . LEU A 1 70 ? -1.338 -20.908 39.596 1.00 75.50 70 LEU A CA 1
ATOM 492 C C . LEU A 1 70 ? -0.219 -21.313 38.637 1.00 75.50 70 LEU A C 1
ATOM 494 O O . LEU A 1 70 ? 0.901 -20.817 38.740 1.00 75.50 70 LEU A O 1
ATOM 498 N N . THR A 1 71 ? -0.525 -22.202 37.694 1.00 71.88 71 THR A N 1
ATOM 499 C CA . THR A 1 71 ? 0.400 -22.620 36.632 1.00 71.88 71 THR A CA 1
ATOM 500 C C . THR A 1 71 ? -0.284 -22.497 35.273 1.00 71.88 71 THR A C 1
ATOM 502 O O . THR A 1 71 ? -1.507 -22.546 35.183 1.00 71.88 71 THR A O 1
ATOM 505 N N . GLY A 1 72 ? 0.495 -22.318 34.202 1.00 68.25 72 GLY A N 1
ATOM 506 C CA . GLY A 1 72 ? -0.042 -22.252 32.836 1.00 68.25 72 GLY A CA 1
ATOM 507 C C . GLY A 1 72 ? -0.504 -20.871 32.362 1.00 68.25 72 GLY A C 1
ATOM 508 O O . GLY A 1 72 ? -1.121 -20.785 31.305 1.00 68.25 72 GLY A O 1
ATOM 509 N N . VAL A 1 73 ? -0.172 -19.799 33.087 1.00 72.69 73 VAL A N 1
ATOM 510 C CA . VAL A 1 73 ? -0.378 -18.424 32.607 1.00 72.69 73 VAL A CA 1
ATOM 511 C C . VAL A 1 73 ? 0.463 -18.201 31.352 1.00 72.69 73 VAL A C 1
ATOM 513 O O . VAL A 1 73 ? 1.684 -18.345 31.393 1.00 72.69 73 VAL A O 1
ATOM 516 N N . THR A 1 74 ? -0.192 -17.853 30.248 1.00 75.69 74 THR A N 1
ATOM 517 C CA . THR A 1 74 ? 0.461 -17.603 28.959 1.00 75.69 74 THR A CA 1
ATOM 518 C C . THR A 1 74 ? 0.313 -16.128 28.615 1.00 75.69 74 THR A C 1
ATOM 520 O O . THR A 1 74 ? -0.804 -15.638 28.494 1.00 75.69 74 THR A O 1
ATOM 523 N N . VAL A 1 75 ? 1.435 -15.416 28.491 1.00 76.31 75 VAL A N 1
ATOM 524 C CA . VAL A 1 75 ? 1.460 -14.008 28.069 1.00 76.31 75 VAL A CA 1
ATOM 525 C C . VAL A 1 75 ? 1.807 -13.986 26.589 1.00 76.31 75 VAL A C 1
ATOM 527 O O . VAL A 1 75 ? 2.938 -14.288 26.208 1.00 76.31 75 VAL A O 1
ATOM 530 N N . THR A 1 76 ? 0.833 -13.653 25.752 1.00 76.69 76 THR A N 1
ATOM 531 C CA . THR A 1 76 ? 0.993 -13.689 24.300 1.00 76.69 76 THR A CA 1
ATOM 532 C C . THR A 1 76 ? 1.376 -12.303 23.808 1.00 76.69 76 THR A C 1
ATOM 534 O O . THR A 1 76 ? 0.743 -11.305 24.150 1.00 76.69 76 THR A O 1
ATOM 537 N N . CYS A 1 77 ? 2.427 -12.220 22.997 1.00 70.62 77 CYS A N 1
ATOM 538 C CA . CYS A 1 77 ? 2.722 -11.022 22.220 1.00 70.62 77 CYS A CA 1
ATOM 539 C C . CYS A 1 77 ? 1.936 -11.136 20.912 1.00 70.62 77 CYS A C 1
ATOM 541 O O . CYS A 1 77 ? 2.319 -11.947 20.062 1.00 70.62 77 CYS A O 1
ATOM 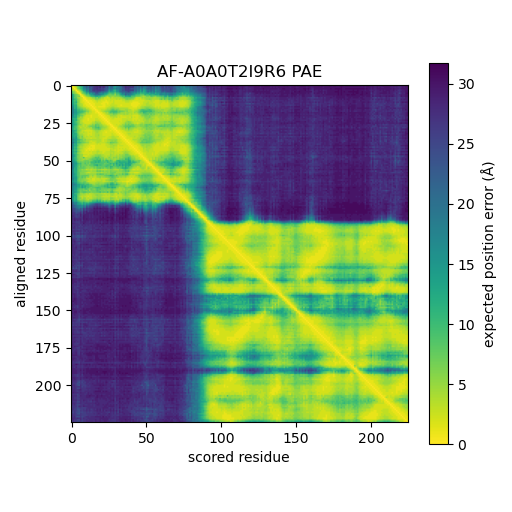543 N N . PRO A 1 78 ? 0.820 -10.406 20.737 1.00 65.50 78 PRO A N 1
ATOM 544 C CA . PRO A 1 78 ? 0.027 -10.545 19.532 1.00 65.50 78 PRO A CA 1
ATOM 545 C C . PRO A 1 78 ? 0.817 -9.959 18.366 1.00 65.50 78 PRO A C 1
ATOM 547 O O . PRO A 1 78 ? 0.795 -8.750 18.156 1.00 65.50 78 PRO A O 1
ATOM 550 N N . MET A 1 79 ? 1.493 -10.798 17.568 1.00 54.25 79 MET A N 1
ATOM 551 C CA . MET A 1 79 ? 1.852 -10.388 16.209 1.00 54.25 79 MET A CA 1
ATOM 552 C C . MET A 1 79 ? 0.578 -9.830 15.590 1.00 54.25 79 MET A C 1
ATOM 554 O O . MET A 1 79 ? -0.459 -10.483 15.704 1.00 54.25 79 MET A O 1
ATOM 558 N N . ARG A 1 80 ? 0.639 -8.630 14.992 1.00 49.56 80 ARG A N 1
ATOM 559 C CA . ARG A 1 80 ? -0.492 -8.021 14.277 1.00 49.56 80 ARG A CA 1
ATOM 560 C C . ARG A 1 80 ? -0.917 -8.934 13.121 1.00 49.56 80 ARG A C 1
ATOM 562 O O . ARG A 1 80 ? -0.624 -8.677 11.961 1.00 49.56 80 ARG A O 1
ATOM 569 N N . THR A 1 81 ? -1.608 -10.010 13.444 1.00 44.53 81 THR A N 1
ATOM 570 C CA . THR A 1 81 ? -2.625 -10.601 12.606 1.00 44.53 81 THR A CA 1
ATOM 571 C C . THR A 1 81 ? -3.844 -9.703 12.786 1.00 44.53 81 THR A C 1
ATOM 573 O O . THR A 1 81 ? -4.121 -9.271 13.909 1.00 44.53 81 THR A O 1
ATOM 576 N N . PRO A 1 82 ? -4.531 -9.316 11.702 1.00 40.34 82 PRO A N 1
ATOM 577 C CA . PRO A 1 82 ? -5.783 -8.592 11.829 1.00 40.34 82 PRO A CA 1
ATOM 578 C C . PRO A 1 82 ? -6.736 -9.456 12.661 1.00 40.34 82 PRO A C 1
ATOM 580 O O . PRO A 1 82 ? -7.169 -10.518 12.217 1.00 40.34 82 PRO A O 1
ATOM 583 N N . ALA A 1 83 ? -6.993 -9.028 13.897 1.00 47.53 83 ALA A N 1
ATOM 584 C CA . ALA A 1 83 ? -7.913 -9.697 14.796 1.00 47.53 83 ALA A CA 1
ATOM 585 C C . ALA A 1 83 ? -9.289 -9.752 14.125 1.00 47.53 83 ALA A C 1
ATOM 587 O O . ALA A 1 83 ? -9.896 -8.721 13.829 1.00 47.53 83 ALA A O 1
ATOM 588 N N . SER A 1 84 ? -9.768 -10.964 13.863 1.00 49.88 84 SER A N 1
ATOM 589 C CA . SER A 1 84 ? -11.168 -11.183 13.532 1.00 49.88 84 SER A CA 1
ATOM 590 C C . SER A 1 84 ? -11.984 -11.079 14.819 1.00 49.88 84 SER A C 1
ATOM 592 O O . SER A 1 84 ? -11.912 -11.964 15.662 1.00 49.88 84 SER A O 1
ATOM 594 N N . GLY A 1 85 ? -12.764 -10.002 14.942 1.00 57.47 85 GLY A N 1
ATOM 595 C CA . GLY A 1 85 ? -14.033 -10.014 15.674 1.00 57.47 85 GLY A CA 1
ATOM 596 C C . GLY A 1 85 ? -14.035 -9.567 17.138 1.00 57.47 85 GLY A C 1
ATOM 597 O O . GLY A 1 85 ? -14.188 -10.394 18.025 1.00 57.47 85 GLY A O 1
ATOM 598 N N . VAL A 1 86 ? -14.078 -8.249 17.361 1.00 43.66 86 VAL A N 1
ATOM 599 C CA . VAL A 1 86 ? -15.138 -7.617 18.175 1.00 43.66 86 VAL A CA 1
ATOM 600 C C . VAL A 1 86 ? -15.558 -6.351 17.429 1.00 43.66 86 VAL A C 1
ATOM 602 O O . VAL A 1 86 ? -14.864 -5.336 17.446 1.00 43.66 86 VAL A O 1
ATOM 605 N N . THR A 1 87 ? -16.667 -6.430 16.697 1.00 43.97 87 THR A N 1
ATOM 606 C CA . THR A 1 87 ? -17.241 -5.294 15.971 1.00 43.97 87 THR A CA 1
ATOM 607 C C . THR A 1 87 ? -17.948 -4.375 16.963 1.00 43.97 87 THR A C 1
ATOM 609 O O . THR A 1 87 ? -19.158 -4.463 17.156 1.00 43.97 87 THR A O 1
ATOM 612 N N . THR A 1 88 ? -17.211 -3.473 17.605 1.00 44.19 88 THR A N 1
ATOM 613 C CA . THR A 1 88 ? -17.821 -2.234 18.104 1.00 44.19 88 THR A CA 1
ATOM 614 C C . THR A 1 88 ? -18.286 -1.441 16.876 1.00 44.19 88 THR A C 1
ATOM 616 O O . THR A 1 88 ? -17.503 -1.340 15.925 1.00 44.19 88 THR A O 1
ATOM 619 N N . PRO A 1 89 ? -19.517 -0.889 16.824 1.00 47.94 89 PRO A N 1
ATOM 620 C CA . PRO A 1 89 ? -19.931 -0.046 15.714 1.00 47.94 89 PRO A CA 1
ATOM 621 C C . PRO A 1 89 ? -18.920 1.076 15.534 1.00 47.94 89 PRO A C 1
ATOM 623 O O . PRO A 1 89 ? -18.618 1.832 16.458 1.00 47.94 89 PRO A O 1
ATOM 626 N N . SER A 1 90 ? -18.373 1.087 14.327 1.00 50.69 90 SER A N 1
ATOM 627 C CA . SER A 1 90 ? -17.402 2.017 13.795 1.00 50.69 90 SER A CA 1
ATOM 628 C C . SER A 1 90 ? -17.627 3.432 14.328 1.00 50.69 90 SER A C 1
ATOM 630 O O . SER A 1 90 ? -18.664 4.045 14.074 1.00 50.69 90 SER A O 1
ATOM 632 N N . ALA A 1 91 ? -16.608 4.007 14.970 1.00 58.38 91 ALA A N 1
ATOM 633 C CA . ALA A 1 91 ? -16.400 5.441 14.807 1.00 58.38 91 ALA A CA 1
ATOM 634 C C . ALA A 1 91 ? -16.478 5.739 13.298 1.00 58.38 91 ALA A C 1
ATOM 636 O O . ALA A 1 91 ? -15.998 4.916 12.511 1.00 58.38 91 ALA A O 1
ATOM 637 N N . ARG A 1 92 ? -17.105 6.852 12.884 1.00 69.94 92 ARG A N 1
ATOM 638 C CA . ARG A 1 92 ? -17.142 7.256 11.467 1.00 69.94 92 ARG A CA 1
ATOM 639 C C . ARG A 1 92 ? -15.734 7.124 10.893 1.00 69.94 92 ARG A C 1
ATOM 641 O O . ARG A 1 92 ? -14.841 7.873 11.279 1.00 69.94 92 ARG A O 1
ATOM 648 N N . SER A 1 93 ? -15.529 6.135 10.034 1.00 81.00 93 SER A N 1
ATOM 649 C CA . SER A 1 93 ? -14.203 5.793 9.539 1.00 81.00 93 SER A CA 1
ATOM 650 C C . SER A 1 93 ? -14.270 5.565 8.049 1.00 81.00 93 SER A C 1
ATOM 652 O O . SER A 1 93 ? -15.183 4.900 7.556 1.00 81.00 93 SER A O 1
ATOM 654 N N . LEU A 1 94 ? -13.257 6.068 7.365 1.00 83.62 94 LEU A N 1
ATOM 655 C CA . LEU A 1 94 ? -13.022 5.826 5.960 1.00 83.62 94 LEU A CA 1
ATOM 656 C C . LEU A 1 94 ? -11.645 5.174 5.850 1.00 83.62 94 LEU A C 1
ATOM 658 O O . LEU A 1 94 ? -10.656 5.727 6.334 1.00 83.62 94 LEU A O 1
ATOM 662 N N . ARG A 1 95 ? -11.578 3.969 5.285 1.00 86.56 95 ARG A N 1
ATOM 663 C CA . ARG A 1 95 ? -10.343 3.174 5.227 1.00 86.56 95 ARG A CA 1
ATOM 664 C C . ARG A 1 95 ? -10.142 2.601 3.836 1.00 86.56 95 ARG A C 1
ATOM 666 O O . ARG A 1 95 ? -11.094 2.099 3.261 1.00 86.56 95 ARG A O 1
ATOM 67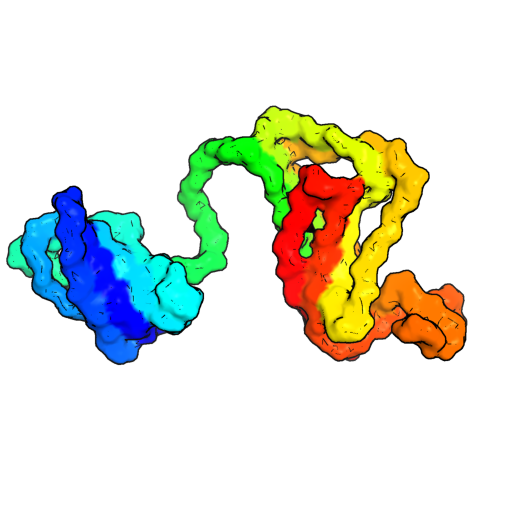3 N N . ALA A 1 96 ? -8.905 2.605 3.347 1.00 86.62 96 ALA A N 1
ATOM 674 C CA . ALA A 1 96 ? -8.521 1.941 2.105 1.00 86.62 96 ALA A CA 1
ATOM 675 C C . ALA A 1 96 ? -7.503 0.820 2.356 1.00 86.62 96 ALA A C 1
ATOM 677 O O . ALA A 1 96 ? -6.618 0.948 3.207 1.00 86.62 96 ALA A O 1
ATOM 678 N N . VAL A 1 97 ? -7.606 -0.266 1.590 1.00 87.50 97 VAL A N 1
ATOM 679 C CA . VAL A 1 97 ? -6.639 -1.373 1.571 1.00 87.50 97 VAL A CA 1
ATOM 680 C C . VAL A 1 97 ? -6.301 -1.735 0.140 1.00 87.50 97 VAL A C 1
ATOM 682 O O . VAL A 1 97 ? -7.184 -2.128 -0.617 1.00 87.50 97 VAL A O 1
ATOM 685 N N . LEU A 1 98 ? -5.016 -1.662 -0.199 1.00 86.69 98 LEU A N 1
ATOM 686 C CA . LEU A 1 98 ? -4.482 -2.203 -1.439 1.00 86.69 98 LEU A CA 1
ATOM 687 C C . LEU A 1 98 ? -4.220 -3.705 -1.266 1.00 86.69 98 LEU A C 1
ATOM 689 O O . LEU A 1 98 ? -3.516 -4.118 -0.348 1.00 86.69 98 LEU A O 1
ATOM 693 N N . THR A 1 99 ? -4.774 -4.512 -2.164 1.00 87.69 99 THR A N 1
ATOM 694 C CA . THR A 1 99 ? -4.571 -5.960 -2.225 1.00 87.69 99 THR A CA 1
ATOM 695 C C . THR A 1 99 ? -3.878 -6.301 -3.535 1.00 87.69 99 THR A C 1
ATOM 697 O O . THR A 1 99 ? -4.436 -6.079 -4.613 1.00 87.69 99 THR A O 1
ATOM 700 N N . LEU A 1 100 ? -2.661 -6.841 -3.444 1.00 83.81 100 LEU A N 1
ATOM 701 C CA . LEU A 1 100 ? -1.939 -7.386 -4.591 1.00 83.81 100 LEU A CA 1
ATOM 702 C C . LEU A 1 100 ? -2.038 -8.917 -4.574 1.00 83.81 100 LEU A C 1
ATOM 704 O O . LEU A 1 100 ? -1.776 -9.516 -3.531 1.00 83.81 100 LEU A O 1
ATOM 708 N N . PRO A 1 101 ? -2.322 -9.567 -5.716 1.00 85.00 101 PRO A N 1
ATOM 709 C CA . PRO A 1 101 ? -2.285 -11.027 -5.808 1.00 85.00 101 PRO A CA 1
ATOM 710 C C . PRO A 1 101 ? -0.852 -11.579 -5.716 1.00 85.00 101 PRO A C 1
ATOM 712 O O . PRO A 1 101 ? -0.648 -12.735 -5.360 1.00 85.00 101 PRO A O 1
ATOM 715 N N . THR A 1 102 ? 0.151 -10.756 -6.034 1.00 86.75 102 THR A N 1
ATOM 716 C CA . THR A 1 102 ? 1.574 -11.086 -5.927 1.00 86.75 102 THR A CA 1
ATOM 717 C C . THR A 1 102 ? 2.386 -9.836 -5.599 1.00 86.75 102 THR A C 1
ATOM 719 O O . THR A 1 102 ? 2.104 -8.749 -6.096 1.00 86.75 102 THR A O 1
ATOM 722 N N . THR A 1 103 ? 3.434 -9.992 -4.791 1.00 90.12 103 THR A N 1
ATOM 723 C CA . THR A 1 103 ? 4.443 -8.950 -4.523 1.00 90.12 103 THR A CA 1
ATOM 724 C C . THR A 1 103 ? 5.698 -9.125 -5.378 1.00 90.12 103 THR A C 1
ATOM 726 O O . THR A 1 103 ? 6.711 -8.473 -5.141 1.00 90.12 103 THR A O 1
ATOM 729 N N . THR A 1 104 ? 5.663 -10.017 -6.369 1.00 89.38 104 THR A N 1
ATOM 730 C CA . THR A 1 104 ? 6.732 -10.209 -7.353 1.00 89.38 104 THR A CA 1
ATOM 731 C C . THR A 1 104 ? 6.182 -9.986 -8.755 1.00 89.38 104 THR A C 1
ATOM 733 O O . THR A 1 104 ? 5.235 -10.668 -9.144 1.00 89.38 104 THR A O 1
ATOM 736 N N . ILE A 1 105 ? 6.791 -9.065 -9.504 1.00 89.38 105 ILE A N 1
ATOM 737 C CA . ILE A 1 105 ? 6.390 -8.689 -10.870 1.00 89.38 105 ILE A CA 1
ATOM 738 C C . ILE A 1 105 ? 7.611 -8.814 -11.788 1.00 89.38 105 ILE A C 1
ATOM 740 O O . ILE A 1 105 ? 8.725 -8.492 -11.365 1.00 89.38 105 ILE A O 1
ATOM 744 N N . ARG A 1 106 ? 7.442 -9.305 -13.020 1.00 91.88 106 ARG A N 1
ATOM 745 C CA . ARG A 1 106 ? 8.536 -9.301 -14.000 1.00 91.88 106 ARG A CA 1
ATOM 746 C C . ARG A 1 106 ? 8.697 -7.920 -14.623 1.00 91.88 106 ARG A C 1
ATOM 748 O O . ARG A 1 106 ? 7.738 -7.166 -14.751 1.00 91.88 106 ARG A O 1
ATOM 755 N N . THR A 1 107 ? 9.916 -7.589 -15.016 1.00 91.06 107 THR A N 1
ATOM 756 C CA . THR A 1 107 ? 10.215 -6.347 -15.729 1.00 91.06 107 THR A CA 1
ATOM 757 C C . THR A 1 107 ? 9.370 -6.247 -17.003 1.00 91.06 107 THR A C 1
ATOM 759 O O . THR A 1 107 ? 9.257 -7.210 -17.758 1.00 91.06 107 THR A O 1
ATOM 762 N N . GLY A 1 108 ? 8.730 -5.098 -17.226 1.00 89.25 108 GLY A N 1
ATOM 763 C CA . GLY A 1 108 ? 7.856 -4.891 -18.384 1.00 89.25 108 GLY A CA 1
ATOM 764 C C . GLY A 1 108 ? 6.422 -5.406 -18.221 1.00 89.25 108 GLY A C 1
ATOM 765 O O . GLY A 1 108 ? 5.579 -5.107 -19.063 1.00 89.25 108 GLY A O 1
ATOM 766 N N . GLU A 1 109 ? 6.121 -6.156 -17.158 1.00 90.12 109 GLU A N 1
ATOM 767 C CA . GLU A 1 109 ? 4.779 -6.684 -16.902 1.00 90.12 109 GLU A CA 1
ATOM 768 C C . GLU A 1 109 ? 3.956 -5.778 -15.982 1.00 90.12 109 GLU A C 1
ATOM 770 O O . GLU A 1 109 ? 4.451 -4.844 -15.351 1.00 90.12 109 GLU A O 1
ATOM 775 N N . SER A 1 110 ? 2.661 -6.073 -15.900 1.00 88.06 110 SER A N 1
ATOM 776 C CA . SER A 1 110 ? 1.721 -5.417 -14.996 1.00 88.06 110 SER A CA 1
ATOM 777 C C . SER A 1 110 ? 0.894 -6.445 -14.242 1.00 88.06 110 SER A C 1
ATOM 779 O O . SER A 1 110 ? 0.589 -7.520 -14.757 1.00 88.06 110 SER A O 1
ATOM 781 N N . VAL A 1 111 ? 0.499 -6.091 -13.025 1.00 90.56 111 VAL A N 1
ATOM 782 C CA . VAL A 1 111 ? -0.383 -6.898 -12.184 1.00 90.56 111 VAL A CA 1
ATOM 783 C C . VAL A 1 111 ? -1.683 -6.146 -11.949 1.00 90.56 111 VAL A C 1
ATOM 785 O O . VAL A 1 111 ? -1.676 -4.988 -11.528 1.00 90.56 111 VAL A O 1
ATOM 788 N N . ALA A 1 112 ? -2.803 -6.828 -12.184 1.00 90.81 112 ALA A N 1
ATOM 789 C CA . ALA A 1 112 ? -4.108 -6.360 -11.746 1.00 90.81 112 ALA A CA 1
ATOM 790 C C . ALA A 1 112 ? -4.202 -6.485 -10.219 1.00 90.81 112 ALA A C 1
ATOM 792 O O . ALA A 1 112 ? -4.004 -7.563 -9.655 1.00 90.81 112 ALA A O 1
ATOM 793 N N . ALA A 1 113 ? -4.496 -5.377 -9.555 1.00 85.88 113 ALA A N 1
ATOM 794 C CA . ALA A 1 113 ? -4.662 -5.278 -8.115 1.00 85.88 113 ALA A CA 1
ATOM 795 C C . ALA A 1 113 ? -5.991 -4.582 -7.793 1.00 85.88 113 ALA A C 1
ATOM 797 O O . ALA A 1 113 ? -6.718 -4.122 -8.678 1.00 85.88 113 ALA A O 1
ATOM 798 N N . GLN A 1 114 ? -6.344 -4.541 -6.513 1.00 90.19 114 GLN A N 1
ATOM 799 C CA . GLN A 1 114 ? -7.604 -3.955 -6.068 1.00 90.19 114 GLN A CA 1
ATOM 800 C C . GLN A 1 114 ? -7.389 -3.079 -4.846 1.00 90.19 114 GLN A C 1
ATOM 802 O O . GLN A 1 114 ? -6.633 -3.439 -3.944 1.00 90.19 114 GLN A O 1
ATOM 807 N N . ILE A 1 115 ? -8.097 -1.957 -4.793 1.00 86.00 115 ILE A N 1
ATOM 808 C CA . ILE A 1 115 ? -8.223 -1.147 -3.586 1.00 86.00 115 ILE A CA 1
ATOM 809 C C . ILE A 1 115 ? -9.646 -1.288 -3.074 1.00 86.00 115 ILE A C 1
ATOM 811 O O . ILE A 1 115 ? -10.595 -0.944 -3.772 1.00 86.00 115 ILE A O 1
ATOM 815 N N . THR A 1 116 ? -9.796 -1.785 -1.851 1.00 88.44 116 THR A N 1
ATOM 816 C CA . THR A 1 116 ? -11.093 -1.812 -1.168 1.00 88.44 116 THR A CA 1
ATOM 817 C C . THR A 1 116 ? -11.184 -0.622 -0.233 1.00 88.44 116 THR A C 1
ATOM 819 O O . THR A 1 116 ? -10.306 -0.437 0.613 1.00 88.44 116 THR A O 1
ATOM 822 N N . VAL A 1 117 ? -12.233 0.177 -0.399 1.00 88.81 117 VAL A N 1
ATOM 823 C CA . VAL A 1 117 ? -12.576 1.291 0.481 1.00 88.81 117 VAL A CA 1
ATOM 824 C C . VAL A 1 117 ? -13.761 0.889 1.339 1.00 88.81 117 VAL A C 1
ATOM 826 O O . VAL A 1 117 ? -14.817 0.568 0.808 1.00 88.81 117 VAL A O 1
ATOM 829 N N . THR A 1 118 ? -13.583 0.954 2.651 1.00 88.25 118 THR A N 1
ATOM 830 C CA . THR A 1 118 ? -14.640 0.771 3.643 1.00 88.25 118 THR A CA 1
ATOM 831 C C . THR A 1 118 ? -15.091 2.144 4.122 1.00 88.25 118 THR A C 1
ATOM 833 O O . THR A 1 118 ? -14.342 2.842 4.817 1.00 88.25 118 THR A O 1
ATOM 836 N N . ASN A 1 119 ? -16.306 2.537 3.746 1.00 88.81 119 ASN A N 1
ATOM 837 C CA . ASN A 1 119 ? -16.953 3.769 4.183 1.00 88.81 119 ASN A CA 1
ATOM 838 C C . ASN A 1 119 ? -18.004 3.470 5.264 1.00 88.81 119 ASN A C 1
ATOM 840 O O . ASN A 1 119 ? -19.161 3.166 4.972 1.00 88.81 119 ASN A O 1
ATOM 844 N N . ASN A 1 120 ? -17.609 3.629 6.526 1.00 87.38 120 ASN A N 1
ATOM 845 C CA . ASN A 1 120 ? -18.490 3.474 7.685 1.00 87.38 120 ASN A CA 1
ATOM 846 C C . ASN A 1 120 ? -18.941 4.831 8.250 1.00 87.38 120 ASN A C 1
ATOM 848 O O . ASN A 1 120 ? -19.208 4.954 9.445 1.00 87.38 120 ASN A O 1
ATOM 852 N N . THR A 1 121 ? -18.974 5.887 7.432 1.00 82.19 121 THR A N 1
ATOM 853 C CA . THR A 1 121 ? -19.392 7.225 7.893 1.00 82.19 121 THR A CA 1
ATOM 854 C C . THR A 1 121 ? -20.905 7.345 8.097 1.00 82.19 121 THR A C 1
ATOM 856 O O . THR A 1 121 ? -21.353 8.243 8.810 1.00 82.19 121 THR A O 1
ATOM 859 N N . GLY A 1 122 ? -21.672 6.407 7.531 1.00 83.56 122 GLY A N 1
ATOM 860 C CA . GLY A 1 122 ? -23.135 6.367 7.568 1.00 83.56 122 GLY A CA 1
ATOM 861 C C . GLY A 1 122 ? -23.801 6.946 6.317 1.00 83.56 122 GLY A C 1
ATOM 862 O O . GLY A 1 122 ? -24.988 6.704 6.111 1.00 83.56 122 GLY A O 1
ATOM 863 N N . GLU A 1 123 ? -23.045 7.641 5.464 1.00 86.19 123 GLU A N 1
ATOM 864 C CA . GLU A 1 123 ? -23.534 8.318 4.259 1.00 86.19 123 GLU A CA 1
ATOM 865 C C . GLU A 1 123 ? -22.561 8.132 3.085 1.00 86.19 123 GLU A C 1
ATOM 867 O O . GLU A 1 123 ? -21.411 7.713 3.262 1.00 86.19 123 GLU A O 1
ATOM 872 N N . ASP A 1 124 ? -23.034 8.423 1.875 1.00 86.00 124 ASP A N 1
ATOM 873 C CA . ASP A 1 124 ? -22.187 8.462 0.686 1.00 86.00 124 ASP A CA 1
ATOM 874 C C . ASP A 1 124 ? -21.278 9.696 0.739 1.00 86.00 124 ASP A C 1
ATOM 876 O O . ASP A 1 124 ? -21.672 10.765 1.205 1.00 86.00 124 ASP A O 1
ATOM 880 N N . ILE A 1 125 ? -20.047 9.557 0.249 1.00 84.75 125 ILE A N 1
ATOM 881 C CA . ILE A 1 125 ? -19.088 10.663 0.196 1.00 84.75 125 ILE A CA 1
ATOM 882 C C . ILE A 1 125 ? -18.978 11.132 -1.248 1.00 84.75 125 ILE A C 1
ATOM 884 O O . ILE A 1 125 ? -18.656 10.344 -2.137 1.00 84.75 125 ILE A O 1
ATOM 888 N N . HIS A 1 126 ? -19.213 12.422 -1.473 1.00 84.12 126 HIS A N 1
ATOM 889 C CA . HIS A 1 126 ? -19.108 13.045 -2.787 1.00 84.12 126 HIS A CA 1
ATOM 890 C C . HIS A 1 126 ? -17.827 13.869 -2.885 1.00 84.12 126 HIS A C 1
ATOM 892 O O . HIS A 1 126 ? -17.533 14.694 -2.022 1.00 84.12 126 HIS A O 1
ATOM 898 N N . LEU A 1 127 ? -17.073 13.633 -3.950 1.00 81.62 127 LEU A N 1
ATOM 899 C CA . LEU A 1 127 ? -15.763 14.214 -4.205 1.00 81.62 127 LEU A CA 1
ATOM 900 C C . LEU A 1 127 ? -15.722 14.739 -5.638 1.00 81.62 127 LEU A C 1
ATOM 902 O O . LEU A 1 127 ? -16.461 14.265 -6.502 1.00 81.62 127 LEU A O 1
ATOM 906 N N . VAL A 1 128 ? -14.823 15.681 -5.903 1.00 74.81 128 VAL A N 1
ATOM 907 C CA . VAL A 1 128 ? -14.546 16.160 -7.260 1.00 74.81 128 VAL A CA 1
ATOM 908 C C . VAL A 1 128 ? -13.135 15.747 -7.639 1.00 74.81 128 VAL A C 1
ATOM 910 O O . VAL A 1 128 ? -12.198 15.986 -6.881 1.00 74.81 128 VAL A O 1
ATOM 913 N N . GLY A 1 129 ? -12.978 15.121 -8.800 1.00 72.62 129 GLY A N 1
ATOM 914 C CA . GLY A 1 129 ? -11.680 14.630 -9.241 1.00 72.62 129 GLY A CA 1
ATOM 915 C C . GLY A 1 129 ? -11.631 14.245 -10.711 1.00 72.62 129 GLY A C 1
ATOM 916 O O . GLY A 1 129 ? -12.579 14.477 -11.463 1.00 72.62 129 GLY A O 1
ATOM 917 N N . CYS A 1 130 ? -10.509 13.645 -11.105 1.00 68.75 130 CYS A N 1
ATOM 918 C CA . CYS A 1 130 ? -10.256 13.193 -12.465 1.00 68.75 130 CYS A CA 1
ATOM 919 C C . CYS A 1 130 ? -9.901 11.723 -12.550 1.00 68.75 130 CYS A C 1
ATOM 921 O O . CYS A 1 130 ? -8.924 11.285 -11.945 1.00 68.75 130 CYS A O 1
ATOM 923 N N . GLY A 1 131 ? -10.630 11.011 -13.411 1.00 69.50 131 GLY A N 1
ATOM 924 C CA . GLY A 1 131 ? -10.318 9.634 -13.763 1.00 69.50 131 GLY A CA 1
ATOM 925 C C . GLY A 1 131 ? -10.581 8.660 -12.609 1.00 69.50 131 GLY A C 1
ATOM 926 O O . GLY A 1 131 ? -11.511 8.872 -11.826 1.00 69.50 131 GLY A O 1
ATOM 927 N N . PRO A 1 132 ? -9.820 7.556 -12.514 1.00 72.88 132 PRO A N 1
ATOM 928 C CA . PRO A 1 132 ? -9.963 6.627 -11.403 1.00 72.88 132 PRO A CA 1
ATOM 929 C C . PRO A 1 132 ? -9.598 7.314 -10.080 1.00 72.88 132 PRO A C 1
ATOM 931 O O . PRO A 1 132 ? -8.672 8.118 -10.013 1.00 72.88 132 PRO A O 1
ATOM 934 N N . ILE A 1 133 ? -10.302 6.954 -9.002 1.00 73.88 133 ILE A N 1
ATOM 935 C CA . ILE A 1 133 ? -10.098 7.536 -7.660 1.00 73.88 133 ILE A CA 1
ATOM 936 C C . ILE A 1 133 ? -8.671 7.289 -7.146 1.00 73.88 133 ILE A C 1
ATOM 938 O O . ILE A 1 133 ? -8.154 8.066 -6.343 1.00 73.88 133 ILE A O 1
ATOM 942 N N . TYR A 1 134 ? -8.039 6.214 -7.620 1.00 82.56 134 TYR A N 1
ATOM 943 C CA . TYR A 1 134 ? -6.718 5.784 -7.201 1.00 82.56 134 TYR A CA 1
ATOM 944 C C . TYR A 1 134 ? -5.801 5.481 -8.376 1.00 82.56 134 TYR A C 1
ATOM 946 O O . TYR A 1 134 ? -6.223 4.964 -9.410 1.00 82.56 134 TYR A O 1
ATOM 954 N N . THR A 1 135 ? -4.515 5.700 -8.137 1.00 81.44 135 THR A N 1
ATOM 955 C CA . THR A 1 135 ? -3.416 5.209 -8.965 1.00 81.44 135 THR A CA 1
ATOM 956 C C . THR A 1 135 ? -2.320 4.639 -8.072 1.00 81.44 135 THR A C 1
ATOM 958 O O . THR A 1 135 ? -2.165 5.068 -6.925 1.00 81.44 135 THR A O 1
ATOM 961 N N . VAL A 1 136 ? -1.581 3.651 -8.575 1.00 81.44 136 VAL A N 1
ATOM 962 C CA . VAL A 1 136 ? -0.522 2.966 -7.828 1.00 81.44 136 VAL A CA 1
ATOM 963 C C . VAL A 1 136 ? 0.738 2.924 -8.678 1.00 81.44 136 VAL A C 1
ATOM 965 O O . VAL A 1 136 ? 0.716 2.367 -9.771 1.00 81.44 136 VAL A O 1
ATOM 968 N N . LEU A 1 137 ? 1.835 3.474 -8.158 1.00 81.38 137 LEU A N 1
ATOM 969 C CA . LEU A 1 137 ? 3.134 3.521 -8.837 1.00 81.38 137 LEU A CA 1
ATOM 970 C C . LEU A 1 137 ? 4.205 2.833 -7.989 1.00 81.38 137 LEU A C 1
ATOM 972 O O . LEU A 1 137 ? 4.120 2.801 -6.756 1.00 81.38 137 LEU A O 1
ATOM 976 N N . LEU A 1 138 ? 5.218 2.276 -8.651 1.00 82.06 138 LEU A N 1
ATOM 977 C CA . LEU A 1 138 ? 6.359 1.641 -7.998 1.00 82.06 138 LEU A CA 1
ATOM 978 C C . LEU A 1 138 ? 7.483 2.663 -7.807 1.00 82.06 138 LEU A C 1
ATOM 980 O O . LEU A 1 138 ? 8.167 3.014 -8.755 1.00 82.06 138 LEU A O 1
ATOM 984 N N . ILE A 1 139 ? 7.730 3.097 -6.571 1.00 78.81 139 ILE A N 1
ATOM 985 C CA . ILE A 1 139 ? 8.832 4.018 -6.243 1.00 78.81 139 ILE A CA 1
ATOM 986 C C . ILE A 1 139 ? 10.008 3.235 -5.659 1.00 78.81 139 ILE A C 1
ATOM 988 O O . ILE A 1 139 ? 9.820 2.394 -4.780 1.00 78.81 139 ILE A O 1
ATOM 992 N N . GLY A 1 140 ? 11.240 3.519 -6.083 1.00 72.38 140 GLY A N 1
ATOM 993 C CA . GLY A 1 140 ? 12.421 2.893 -5.484 1.00 72.38 140 GLY A CA 1
ATOM 994 C C . GLY A 1 140 ? 13.742 3.259 -6.157 1.00 72.38 140 GLY A C 1
ATOM 995 O O . GLY A 1 140 ? 13.831 3.364 -7.378 1.00 72.38 140 GLY A O 1
ATOM 996 N N . GLY A 1 141 ? 14.803 3.423 -5.358 1.00 65.62 141 GLY A N 1
ATOM 997 C CA . GLY A 1 141 ? 16.128 3.802 -5.864 1.00 65.62 141 GLY A CA 1
ATOM 998 C C . GLY A 1 141 ? 16.115 5.192 -6.532 1.00 65.62 141 GLY A C 1
ATOM 999 O O . GLY A 1 141 ? 15.566 6.116 -5.939 1.00 65.62 141 GLY A O 1
ATOM 1000 N N . PRO A 1 142 ? 16.696 5.373 -7.737 1.00 59.38 142 PRO A N 1
ATOM 1001 C CA . PRO A 1 142 ? 16.650 6.645 -8.471 1.00 59.38 142 PRO A CA 1
ATOM 1002 C C . PRO A 1 142 ? 15.290 6.921 -9.136 1.00 59.38 142 PRO A C 1
ATOM 1004 O O . PRO A 1 142 ? 15.124 7.951 -9.781 1.00 59.38 142 PRO A O 1
ATOM 1007 N N . HIS A 1 143 ? 14.334 5.996 -9.034 1.00 62.31 143 HIS A N 1
ATOM 1008 C CA . HIS A 1 143 ? 13.045 6.099 -9.695 1.00 62.31 143 HIS A CA 1
ATOM 1009 C C . HIS A 1 143 ? 12.006 6.695 -8.743 1.00 62.31 143 HIS A C 1
ATOM 1011 O O . HIS A 1 143 ? 11.551 6.036 -7.802 1.00 62.31 143 HIS A O 1
ATOM 1017 N N . GLN A 1 144 ? 11.671 7.959 -8.991 1.00 61.94 144 GLN A N 1
ATOM 1018 C CA . GLN A 1 144 ? 10.564 8.667 -8.365 1.00 61.94 144 GLN A CA 1
ATOM 1019 C C . GLN A 1 144 ? 9.529 8.978 -9.437 1.00 61.94 144 GLN A C 1
ATOM 1021 O O . GLN A 1 144 ? 9.871 9.504 -10.492 1.00 61.94 144 GLN A O 1
ATOM 1026 N N . GLU A 1 145 ? 8.273 8.668 -9.146 1.00 64.12 145 GLU A N 1
ATOM 1027 C CA . GLU A 1 145 ? 7.152 9.038 -9.994 1.00 64.12 145 GLU A CA 1
ATOM 1028 C C . GLU A 1 145 ? 6.116 9.778 -9.156 1.00 64.12 145 GLU A C 1
ATOM 1030 O O . GLU A 1 145 ? 5.904 9.484 -7.975 1.00 64.12 145 GLU A O 1
ATOM 1035 N N . SER A 1 146 ? 5.464 10.739 -9.793 1.00 61.88 146 SER A N 1
ATOM 1036 C CA . SER A 1 146 ? 4.258 11.378 -9.293 1.00 61.88 146 SER A CA 1
ATOM 1037 C C . SER A 1 146 ? 3.171 11.197 -10.339 1.00 61.88 146 SER A C 1
ATOM 1039 O O . SER A 1 146 ? 3.465 11.342 -11.529 1.00 61.88 146 SER A O 1
ATOM 1041 N N . PRO A 1 147 ? 1.922 10.935 -9.949 1.00 65.12 147 PRO A N 1
ATOM 1042 C CA . PRO A 1 147 ? 0.876 10.815 -10.943 1.00 65.12 147 PRO A CA 1
ATOM 1043 C C . PRO A 1 147 ? 0.540 12.182 -11.536 1.00 65.12 147 PRO A C 1
ATOM 1045 O O . PRO A 1 147 ? 0.595 13.208 -10.858 1.00 65.12 147 PRO A O 1
ATOM 1048 N N . PHE A 1 148 ? 0.163 12.182 -12.810 1.00 61.56 148 PHE A N 1
ATOM 1049 C CA . PHE A 1 148 ? -0.408 13.347 -13.466 1.00 61.56 148 PHE A CA 1
ATOM 1050 C C . PHE A 1 148 ? -1.931 13.197 -13.501 1.00 61.56 148 PHE A C 1
ATOM 1052 O O . PHE A 1 148 ? -2.459 12.325 -14.193 1.00 61.56 148 PHE A O 1
ATOM 1059 N N . TRP A 1 149 ? -2.644 14.049 -12.766 1.00 64.69 149 TRP A N 1
ATOM 1060 C CA . TRP A 1 149 ? -4.090 14.196 -12.917 1.00 64.69 149 TRP A CA 1
ATOM 1061 C C . TRP A 1 149 ? -4.352 15.365 -13.861 1.00 64.69 149 TRP A C 1
ATOM 1063 O O . TRP A 1 149 ? -3.867 16.474 -13.635 1.00 64.69 149 TRP A O 1
ATOM 1073 N N . ALA A 1 150 ? -5.110 15.123 -14.930 1.00 57.72 150 ALA A N 1
ATOM 1074 C CA . ALA A 1 150 ? -5.531 16.191 -15.830 1.00 57.72 150 ALA A CA 1
ATOM 1075 C C . ALA A 1 150 ? -6.382 17.235 -15.081 1.00 57.72 150 ALA A C 1
ATOM 1077 O O . ALA A 1 150 ? -7.041 16.917 -14.095 1.00 57.72 150 ALA A O 1
ATOM 1078 N N . ALA A 1 151 ? -6.420 18.474 -15.576 1.00 56.59 151 ALA A N 1
ATOM 1079 C CA . ALA A 1 151 ? -7.333 19.500 -15.076 1.00 56.59 151 ALA A CA 1
ATOM 1080 C C . ALA A 1 151 ? -8.760 19.224 -15.581 1.00 56.59 151 ALA A C 1
ATOM 1082 O O . ALA A 1 151 ? -9.195 19.750 -16.603 1.00 56.59 151 ALA A O 1
ATOM 1083 N N . CYS A 1 152 ? -9.483 18.350 -14.896 1.00 64.81 152 CYS A N 1
ATOM 1084 C CA . CYS A 1 152 ? -10.895 18.068 -15.135 1.00 64.81 152 CYS A CA 1
ATOM 1085 C C . CYS A 1 152 ? -11.664 18.080 -13.802 1.00 64.81 152 CYS A C 1
ATOM 1087 O O . CYS A 1 152 ? -11.073 18.130 -12.723 1.00 64.81 152 CYS A O 1
ATOM 1089 N N . ALA A 1 153 ? -12.992 18.080 -13.864 1.00 68.44 153 ALA A N 1
ATOM 1090 C CA . ALA A 1 153 ? -13.836 18.043 -12.678 1.00 68.44 153 ALA A CA 1
ATOM 1091 C C . ALA A 1 153 ? -14.993 17.082 -12.932 1.00 68.44 153 ALA A C 1
ATOM 1093 O O . ALA A 1 153 ? -15.903 17.377 -13.708 1.00 68.44 153 ALA A O 1
ATOM 1094 N N . GLN A 1 154 ? -14.931 15.912 -12.309 1.00 77.12 154 GLN A N 1
ATOM 1095 C CA . GLN A 1 154 ? -15.997 14.920 -12.329 1.00 77.12 154 GLN A CA 1
ATOM 1096 C C . GLN A 1 154 ? -16.460 14.654 -10.903 1.00 77.12 154 GLN A C 1
ATOM 1098 O O . GLN A 1 154 ? -15.640 14.564 -9.990 1.00 77.12 154 GLN A O 1
ATOM 1103 N N . ASN A 1 155 ? -17.773 14.502 -10.726 1.00 78.00 155 ASN A N 1
ATOM 1104 C CA . ASN A 1 155 ? -18.324 14.054 -9.456 1.00 78.00 155 ASN A CA 1
ATOM 1105 C C . ASN A 1 155 ? -18.061 12.560 -9.289 1.00 78.00 155 ASN A C 1
ATOM 1107 O O . ASN A 1 155 ? -18.491 11.738 -10.097 1.00 78.00 155 ASN A O 1
ATOM 1111 N N . ILE A 1 156 ? -17.382 12.230 -8.204 1.00 81.44 156 ILE A N 1
ATOM 1112 C CA . ILE A 1 156 ? -17.029 10.882 -7.794 1.00 81.44 156 ILE A CA 1
ATOM 1113 C C . ILE A 1 156 ? -17.779 10.605 -6.496 1.00 81.44 156 ILE A C 1
ATOM 1115 O O . ILE A 1 156 ? -17.762 11.420 -5.577 1.00 81.44 156 ILE A O 1
ATOM 1119 N N . THR A 1 157 ? -18.445 9.457 -6.417 1.00 84.94 157 THR A N 1
ATOM 1120 C CA . THR A 1 157 ? -19.155 9.036 -5.205 1.00 84.94 157 THR A CA 1
ATOM 1121 C C . THR A 1 157 ? -18.484 7.798 -4.635 1.00 84.94 157 THR A C 1
ATOM 1123 O O . THR A 1 157 ? -18.279 6.831 -5.365 1.00 84.94 157 THR A O 1
ATOM 1126 N N . ILE A 1 158 ? -18.157 7.832 -3.344 1.00 86.62 158 ILE A N 1
ATOM 1127 C CA . ILE A 1 158 ? -17.766 6.659 -2.560 1.00 86.62 158 ILE A CA 1
ATOM 1128 C C . ILE A 1 158 ? -19.014 6.214 -1.789 1.00 86.62 158 ILE A C 1
ATOM 1130 O O . ILE A 1 158 ? -19.388 6.884 -0.817 1.00 86.62 158 ILE A O 1
ATOM 1134 N N . PRO A 1 159 ? -19.671 5.119 -2.209 1.00 87.25 159 PRO A N 1
ATOM 1135 C CA . PRO A 1 159 ? -20.84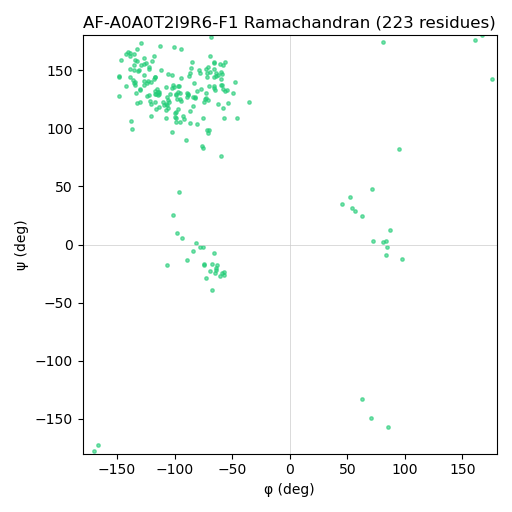9 4.608 -1.525 1.00 87.25 159 PRO A CA 1
ATOM 1136 C C . PRO A 1 159 ? -20.554 4.274 -0.067 1.00 87.25 159 PRO A C 1
ATOM 1138 O O . PRO A 1 159 ? -19.418 3.953 0.295 1.00 87.25 159 PRO A O 1
ATOM 1141 N N . LYS A 1 160 ? -21.581 4.304 0.778 1.00 87.81 160 LYS A N 1
ATOM 1142 C CA . LYS A 1 160 ? -21.516 3.667 2.098 1.00 87.81 160 LYS A CA 1
ATOM 1143 C C . LYS A 1 160 ? -21.225 2.163 1.980 1.00 87.81 160 LYS A C 1
ATOM 1145 O O . LYS A 1 160 ? -21.714 1.491 1.072 1.00 87.81 160 LYS A O 1
ATOM 1150 N N . GLY A 1 161 ? -20.498 1.625 2.956 1.00 85.50 161 GLY A N 1
ATOM 1151 C CA . GLY A 1 161 ? -20.065 0.227 2.980 1.00 85.50 161 GLY A CA 1
ATOM 1152 C C . GLY A 1 161 ? -18.769 -0.007 2.203 1.00 85.50 161 GLY A C 1
ATOM 1153 O O . GLY A 1 161 ? -17.960 0.907 2.033 1.00 85.50 161 GLY A O 1
ATOM 1154 N N . ASP A 1 162 ? -18.557 -1.248 1.773 1.00 88.31 162 ASP A N 1
ATOM 1155 C CA . ASP A 1 162 ? -17.348 -1.648 1.056 1.00 88.31 162 ASP A CA 1
ATOM 1156 C C . ASP A 1 162 ? -17.506 -1.445 -0.452 1.00 88.31 162 ASP A C 1
ATOM 1158 O O . ASP A 1 162 ? -18.472 -1.899 -1.064 1.00 88.31 162 ASP A O 1
ATOM 1162 N N . THR A 1 163 ? -16.530 -0.779 -1.065 1.00 88.19 163 THR A N 1
ATOM 1163 C CA . THR A 1 163 ? -16.443 -0.601 -2.519 1.00 88.19 163 THR A CA 1
ATOM 1164 C C . THR A 1 163 ? -15.055 -0.988 -3.009 1.00 88.19 163 THR A C 1
ATOM 1166 O O . THR A 1 163 ? -14.048 -0.573 -2.434 1.00 88.19 163 THR A O 1
ATOM 1169 N N . THR A 1 164 ? -14.989 -1.761 -4.091 1.00 88.38 164 THR A N 1
ATOM 1170 C CA . THR A 1 164 ? -13.728 -2.232 -4.674 1.00 88.38 164 THR A CA 1
ATOM 1171 C C . THR A 1 164 ? -13.422 -1.499 -5.974 1.00 88.38 164 THR A C 1
ATOM 1173 O O . THR A 1 164 ? -14.223 -1.501 -6.906 1.00 88.38 164 THR A O 1
ATOM 1176 N N . TYR A 1 165 ? -12.225 -0.923 -6.050 1.00 86.75 165 TYR A N 1
ATOM 1177 C CA . TYR A 1 165 ? -11.704 -0.224 -7.217 1.00 86.75 165 TYR A CA 1
ATOM 1178 C C . TYR A 1 165 ? -10.572 -1.039 -7.853 1.00 86.75 165 TYR A C 1
ATOM 1180 O O . TYR A 1 165 ? -9.584 -1.337 -7.171 1.00 86.75 165 TYR A O 1
ATOM 1188 N N . PRO A 1 166 ? -10.676 -1.413 -9.139 1.00 89.31 166 PRO A N 1
ATOM 1189 C CA . PRO A 1 166 ? -9.579 -2.061 -9.839 1.00 89.31 166 PRO A CA 1
ATOM 1190 C C . PRO A 1 166 ? -8.447 -1.058 -10.082 1.00 89.31 166 PRO A C 1
ATOM 1192 O O . PRO A 1 166 ? -8.683 0.074 -10.503 1.00 89.31 166 PRO A O 1
ATOM 1195 N N . VAL A 1 167 ? -7.211 -1.489 -9.844 1.00 88.19 167 VAL A N 1
ATOM 1196 C CA . VAL A 1 167 ? -5.996 -0.722 -10.141 1.00 88.19 167 VAL A CA 1
ATOM 1197 C C . VAL A 1 167 ? -4.970 -1.616 -10.825 1.00 88.19 167 VAL A C 1
ATOM 1199 O O . VAL A 1 167 ? -5.015 -2.840 -10.716 1.00 88.19 167 VAL A O 1
ATOM 1202 N N . THR A 1 168 ? -4.030 -1.010 -11.541 1.00 88.94 168 THR A N 1
ATOM 1203 C CA . THR A 1 168 ? -2.930 -1.733 -12.187 1.00 88.94 168 THR A CA 1
ATOM 1204 C C . THR A 1 168 ? -1.614 -1.277 -11.583 1.00 88.94 168 THR A C 1
ATOM 1206 O O . THR A 1 168 ? -1.384 -0.079 -11.459 1.00 88.94 168 THR A O 1
ATOM 1209 N N . VAL A 1 169 ? -0.760 -2.230 -11.213 1.00 89.19 169 VAL A N 1
ATOM 1210 C CA . VAL A 1 169 ? 0.611 -1.970 -10.762 1.00 89.19 169 VAL A CA 1
ATOM 1211 C C . VAL A 1 169 ? 1.552 -2.419 -11.870 1.00 89.19 169 VAL A C 1
ATOM 1213 O O . VAL A 1 169 ? 1.676 -3.619 -12.124 1.00 89.19 169 VAL A O 1
ATOM 1216 N N . ALA A 1 170 ? 2.185 -1.465 -12.545 1.00 89.62 170 ALA A N 1
ATOM 1217 C CA . ALA A 1 170 ? 3.080 -1.734 -13.664 1.00 89.62 170 ALA A CA 1
ATOM 1218 C C . ALA A 1 170 ? 4.548 -1.748 -13.215 1.00 89.62 170 ALA A C 1
ATOM 1220 O O . ALA A 1 170 ? 4.989 -0.876 -12.471 1.00 89.62 170 ALA A O 1
ATOM 1221 N N . ALA A 1 171 ? 5.316 -2.727 -13.693 1.00 91.25 171 ALA A N 1
ATOM 1222 C CA . ALA A 1 171 ? 6.773 -2.776 -13.577 1.00 91.25 171 ALA A CA 1
ATOM 1223 C C . ALA A 1 171 ? 7.441 -2.224 -14.849 1.00 91.25 171 ALA A C 1
ATOM 1225 O O . ALA A 1 171 ? 8.390 -2.807 -15.383 1.00 91.25 171 ALA A O 1
ATOM 1226 N N . THR A 1 172 ? 6.932 -1.090 -15.328 1.00 88.38 172 THR A N 1
ATOM 1227 C CA . THR A 1 172 ? 7.449 -0.281 -16.441 1.00 88.38 172 THR A CA 1
ATOM 1228 C C . THR A 1 172 ? 7.632 1.153 -15.977 1.00 88.38 172 THR A C 1
ATOM 1230 O O . THR A 1 172 ? 6.936 1.585 -15.064 1.00 88.38 172 THR A O 1
ATOM 1233 N N . TYR A 1 173 ? 8.522 1.898 -16.626 1.00 83.81 1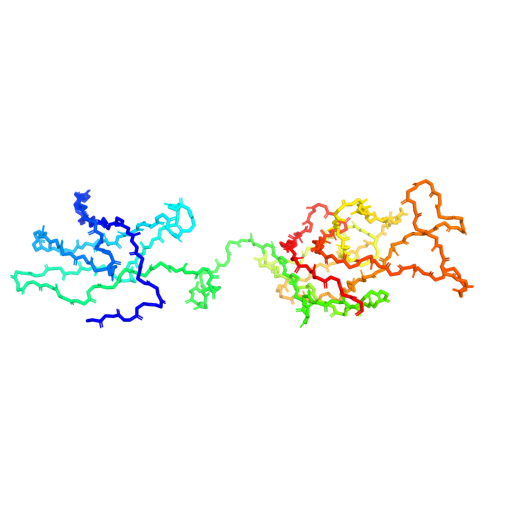73 TYR A N 1
ATOM 1234 C CA . TYR A 1 173 ? 8.565 3.350 -16.455 1.00 83.81 173 TYR A CA 1
ATOM 1235 C C . TYR A 1 173 ? 7.247 3.988 -16.931 1.00 83.81 173 TYR A C 1
ATOM 1237 O O . TYR A 1 173 ? 6.656 3.509 -17.901 1.00 83.81 173 TYR A O 1
ATOM 1245 N N . SER A 1 174 ? 6.796 5.065 -16.286 1.00 79.62 174 SER A N 1
ATOM 1246 C CA . SER A 1 174 ? 5.663 5.876 -16.761 1.00 79.62 174 SER A CA 1
ATOM 1247 C C . SER A 1 174 ? 6.009 6.721 -17.990 1.00 79.62 174 SER A C 1
ATOM 1249 O O . SER A 1 174 ? 5.145 6.999 -18.822 1.00 79.62 174 SER A O 1
ATOM 1251 N N . GLU A 1 175 ? 7.282 7.098 -18.113 1.00 79.94 175 GLU A N 1
ATOM 1252 C CA . GLU A 1 175 ? 7.815 7.948 -19.171 1.00 79.94 175 GLU A CA 1
ATOM 1253 C C . GLU A 1 175 ? 9.175 7.438 -19.661 1.00 79.94 175 GLU A C 1
ATOM 1255 O O . GLU A 1 175 ? 9.963 6.830 -18.930 1.00 79.94 175 GLU A O 1
ATOM 1260 N N . CYS A 1 176 ? 9.476 7.713 -20.924 1.00 84.44 176 CYS A N 1
ATOM 1261 C CA . CYS A 1 176 ? 10.760 7.406 -21.534 1.00 84.44 176 CYS A CA 1
ATOM 1262 C C . CYS A 1 176 ? 11.110 8.476 -22.566 1.00 84.44 176 CYS A C 1
ATOM 1264 O O . CYS A 1 176 ? 10.228 9.150 -23.102 1.00 84.44 176 CYS A O 1
ATOM 1266 N N . SER A 1 177 ? 12.398 8.603 -22.891 1.00 84.06 177 SER A N 1
ATOM 1267 C CA . SER A 1 177 ? 12.842 9.474 -23.979 1.00 84.06 177 SER A CA 1
ATOM 1268 C C . SER A 1 177 ? 13.398 8.653 -25.148 1.00 84.06 177 SER A C 1
ATOM 1270 O O . SER A 1 177 ? 13.957 7.569 -24.943 1.00 84.06 177 SER A O 1
ATOM 1272 N N . PRO A 1 178 ? 13.303 9.132 -26.404 1.00 84.31 178 PRO A N 1
ATOM 1273 C CA . PRO A 1 178 ? 13.866 8.414 -27.551 1.00 84.31 178 PRO A CA 1
ATOM 1274 C C . PRO A 1 178 ? 15.379 8.163 -27.440 1.00 84.31 178 PRO A C 1
ATOM 1276 O O . PRO A 1 178 ? 15.907 7.236 -28.062 1.00 84.31 178 PRO A O 1
ATOM 1279 N N . ARG A 1 179 ? 16.089 8.996 -26.664 1.00 83.62 179 ARG A N 1
ATOM 1280 C CA . ARG A 1 179 ? 17.550 8.960 -26.512 1.00 83.62 179 ARG A CA 1
ATOM 1281 C C . ARG A 1 179 ? 18.025 8.406 -25.164 1.00 83.62 179 ARG A C 1
ATOM 1283 O O . ARG A 1 179 ? 19.173 7.976 -25.106 1.00 83.62 179 ARG A O 1
ATOM 1290 N N . GLY A 1 180 ? 17.171 8.336 -24.141 1.00 82.62 180 GLY A N 1
ATOM 1291 C CA . GLY A 1 180 ? 17.557 7.951 -22.778 1.00 82.62 180 GLY A CA 1
ATOM 1292 C C . GLY A 1 180 ? 18.383 9.034 -22.077 1.00 82.62 180 GLY A C 1
ATOM 1293 O O . GLY A 1 180 ? 19.468 8.762 -21.570 1.00 82.62 180 GLY A O 1
ATOM 1294 N N . ASP A 1 181 ? 17.913 10.276 -22.136 1.00 79.25 181 ASP A N 1
ATOM 1295 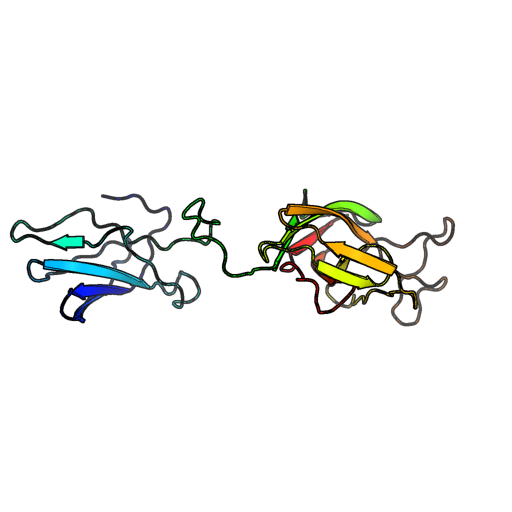C CA . ASP A 1 181 ? 18.550 11.473 -21.583 1.00 79.25 181 ASP A CA 1
ATOM 1296 C C . ASP A 1 181 ? 17.739 12.070 -20.417 1.00 79.25 181 ASP A C 1
ATOM 1298 O O . ASP A 1 181 ? 16.644 11.616 -20.102 1.00 79.25 181 ASP A O 1
ATOM 1302 N N . GLN A 1 182 ? 18.316 13.052 -19.712 1.00 75.38 182 GLN A N 1
ATOM 1303 C CA . GLN A 1 182 ? 17.685 13.747 -18.571 1.00 75.38 182 GLN A CA 1
ATOM 1304 C C . GLN A 1 182 ? 17.230 12.828 -17.418 1.00 75.38 182 GLN A C 1
ATOM 1306 O O . GLN A 1 182 ? 16.295 13.141 -16.690 1.00 75.38 182 GLN A O 1
ATOM 1311 N N . GLY A 1 183 ? 17.901 11.686 -17.234 1.00 73.75 183 GLY A N 1
ATOM 1312 C CA . GLY A 1 183 ? 17.539 10.704 -16.207 1.00 73.75 183 GLY A CA 1
ATOM 1313 C C . GLY A 1 183 ? 16.384 9.777 -16.601 1.00 73.75 183 GLY A C 1
ATOM 1314 O O . GLY A 1 183 ? 16.012 8.917 -15.804 1.00 73.75 183 GLY A O 1
ATOM 1315 N N . MET A 1 184 ? 15.853 9.898 -17.822 1.00 77.75 184 MET A N 1
ATOM 1316 C CA . MET A 1 184 ? 14.835 8.997 -18.361 1.00 77.75 184 MET A CA 1
ATOM 1317 C C . MET A 1 184 ? 15.463 7.774 -19.031 1.00 77.75 184 MET A C 1
ATOM 1319 O O . MET A 1 184 ? 16.530 7.838 -19.646 1.00 77.75 184 MET A O 1
ATOM 1323 N N . ALA A 1 185 ? 14.764 6.643 -18.953 1.00 84.25 185 ALA A N 1
ATOM 1324 C CA . ALA A 1 185 ? 15.130 5.453 -19.706 1.00 84.25 185 ALA A CA 1
ATOM 1325 C C . ALA A 1 185 ? 14.847 5.644 -21.205 1.00 84.25 185 ALA A C 1
ATOM 1327 O O . ALA A 1 185 ? 13.954 6.395 -21.606 1.00 84.25 185 ALA A O 1
ATOM 1328 N N . LYS A 1 186 ? 15.602 4.936 -22.050 1.00 87.00 186 LYS A N 1
ATOM 1329 C CA . LYS A 1 186 ? 15.374 4.946 -23.497 1.00 87.00 186 LYS A CA 1
ATOM 1330 C C . LYS A 1 186 ? 14.105 4.161 -23.840 1.00 87.00 186 LYS A C 1
ATOM 1332 O O . LYS A 1 186 ? 13.973 3.011 -23.424 1.00 87.00 186 LYS A O 1
ATOM 1337 N N . CYS A 1 187 ? 13.214 4.751 -24.636 1.00 88.19 187 CYS A N 1
ATOM 1338 C CA . CYS A 1 187 ? 12.018 4.065 -25.129 1.00 88.19 187 CYS A CA 1
ATOM 1339 C C . CYS A 1 187 ? 12.365 2.821 -25.957 1.00 88.19 187 CYS A C 1
ATOM 1341 O O . CYS A 1 187 ? 13.378 2.788 -26.669 1.00 88.19 187 CYS A O 1
ATOM 1343 N N . LEU A 1 188 ? 11.500 1.807 -25.908 1.00 86.69 188 LEU A N 1
ATOM 1344 C CA . LEU A 1 188 ? 11.674 0.615 -26.730 1.00 86.69 188 LEU A CA 1
ATOM 1345 C C . LEU A 1 188 ? 11.346 0.915 -28.210 1.00 86.69 188 LEU A C 1
ATOM 1347 O O . LEU A 1 188 ? 10.500 1.764 -28.497 1.00 86.69 188 LEU A O 1
ATOM 1351 N N . PRO A 1 189 ? 11.969 0.202 -29.173 1.00 78.00 189 PRO A N 1
ATOM 1352 C CA . PRO A 1 189 ? 11.792 0.465 -30.608 1.00 78.00 189 PRO A CA 1
ATOM 1353 C C . PRO A 1 189 ? 10.368 0.232 -31.130 1.00 78.00 189 PRO A C 1
ATOM 1355 O O . PRO A 1 189 ? 10.001 0.754 -32.180 1.00 78.00 189 PRO A O 1
ATOM 1358 N N . LYS A 1 190 ? 9.573 -0.578 -30.424 1.00 74.56 190 LYS A N 1
ATOM 1359 C CA . LYS A 1 190 ? 8.186 -0.872 -30.777 1.00 74.56 190 LYS A CA 1
ATOM 1360 C C . LYS A 1 190 ? 7.303 0.280 -30.301 1.00 74.56 190 LYS A C 1
ATOM 1362 O O . LYS A 1 190 ? 7.059 0.380 -29.109 1.00 74.56 190 LYS A O 1
ATOM 1367 N N . GLU A 1 191 ? 6.872 1.148 -31.218 1.00 65.38 191 GLU A N 1
ATOM 1368 C CA . GLU A 1 191 ? 5.890 2.227 -30.974 1.00 65.38 191 GLU A CA 1
ATOM 1369 C C . GLU A 1 191 ? 6.121 3.047 -29.686 1.00 65.38 191 GLU A C 1
ATOM 1371 O O . GLU A 1 191 ? 5.176 3.441 -29.013 1.00 65.38 191 GLU A O 1
ATOM 1376 N N . GLY A 1 192 ? 7.379 3.286 -29.296 1.00 61.59 192 GLY A N 1
ATOM 1377 C CA . GLY A 1 192 ? 7.673 4.031 -28.068 1.00 61.59 192 GLY A CA 1
ATOM 1378 C C . GLY A 1 192 ? 7.165 3.355 -26.788 1.00 61.59 192 GLY A C 1
ATOM 1379 O O . GLY A 1 192 ? 6.926 4.040 -25.798 1.00 61.59 192 GLY A O 1
ATOM 1380 N N . SER A 1 193 ? 6.988 2.029 -26.789 1.00 80.12 193 SER A N 1
ATOM 1381 C CA . SER A 1 193 ? 6.526 1.296 -25.612 1.00 80.12 193 SER A CA 1
ATOM 1382 C C . SER A 1 193 ? 7.484 1.489 -24.437 1.00 80.12 193 SER A C 1
ATOM 1384 O O . SER A 1 193 ? 8.711 1.521 -24.615 1.00 80.12 193 SER A O 1
ATOM 1386 N N . MET A 1 194 ? 6.912 1.587 -23.239 1.00 86.44 194 MET A N 1
ATOM 1387 C CA . MET A 1 194 ? 7.666 1.902 -22.035 1.00 86.44 194 MET A CA 1
ATOM 1388 C C . MET A 1 194 ? 8.661 0.789 -21.682 1.00 86.44 194 MET A C 1
ATOM 1390 O O . MET A 1 194 ? 8.305 -0.393 -21.716 1.00 86.44 194 MET A O 1
ATOM 1394 N N . PRO A 1 195 ? 9.915 1.135 -21.342 1.00 88.62 195 PRO A N 1
ATOM 1395 C CA . PRO A 1 195 ? 10.880 0.161 -20.864 1.00 88.62 195 PRO A CA 1
ATOM 1396 C C . PRO A 1 195 ? 10.442 -0.421 -19.514 1.00 88.62 195 PRO A C 1
ATOM 1398 O O . PRO A 1 195 ? 9.776 0.234 -18.711 1.00 88.62 195 PRO A O 1
ATOM 1401 N N . GLY A 1 196 ? 10.835 -1.667 -19.254 1.00 89.75 196 GLY A N 1
ATOM 1402 C CA . GLY A 1 196 ? 10.619 -2.308 -17.961 1.00 89.75 196 GLY A CA 1
ATOM 1403 C C . GLY A 1 196 ? 11.479 -1.681 -16.862 1.00 89.75 196 GLY A C 1
ATOM 1404 O O . GLY A 1 196 ? 12.599 -1.229 -17.117 1.00 89.75 196 GLY A O 1
ATOM 1405 N N . LEU A 1 197 ? 10.974 -1.680 -15.629 1.00 88.12 197 LEU A N 1
ATOM 1406 C CA . LEU A 1 197 ? 11.759 -1.261 -14.473 1.00 88.12 197 LEU A CA 1
ATOM 1407 C C . LEU A 1 197 ? 12.924 -2.234 -14.240 1.00 88.12 197 LEU A C 1
ATOM 1409 O O . LEU A 1 197 ? 12.764 -3.449 -14.426 1.00 88.12 197 LEU A O 1
ATOM 1413 N N . PRO A 1 198 ? 14.093 -1.737 -13.805 1.00 88.56 198 PRO A N 1
ATOM 1414 C CA . PRO A 1 198 ? 15.197 -2.589 -13.395 1.00 88.56 198 PRO A CA 1
ATOM 1415 C C . PRO A 1 198 ? 14.797 -3.570 -12.288 1.00 88.56 198 PRO A C 1
ATOM 1417 O O . PRO A 1 198 ? 13.880 -3.334 -11.503 1.00 88.56 198 PRO A O 1
ATOM 1420 N N . ARG A 1 199 ? 15.538 -4.678 -12.173 1.00 90.88 199 ARG A N 1
ATOM 1421 C CA . ARG A 1 199 ? 15.375 -5.589 -11.032 1.00 90.88 199 ARG A CA 1
ATOM 1422 C C . ARG A 1 199 ? 15.650 -4.842 -9.725 1.00 90.88 199 ARG A C 1
ATOM 1424 O O . ARG A 1 199 ? 16.645 -4.124 -9.617 1.00 90.88 199 ARG A O 1
ATOM 1431 N N . GLY A 1 200 ? 14.829 -5.069 -8.709 1.00 88.00 200 GLY A N 1
ATOM 1432 C CA . GLY A 1 200 ? 14.996 -4.371 -7.440 1.00 88.00 200 GLY A CA 1
ATOM 1433 C C . GLY A 1 200 ? 13.805 -4.505 -6.509 1.00 88.00 200 GLY A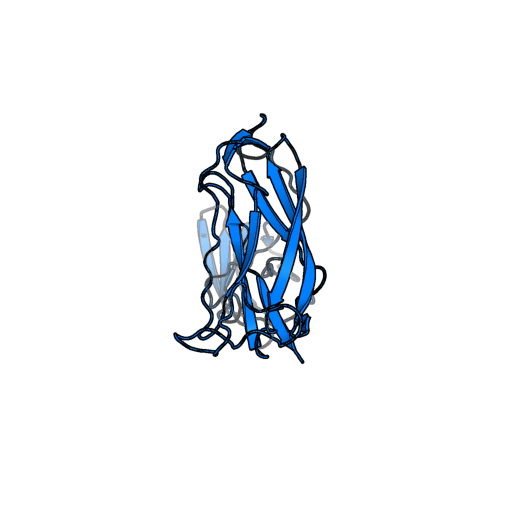 C 1
ATOM 1434 O O . GLY A 1 200 ? 12.813 -5.161 -6.823 1.00 88.00 200 GLY A O 1
ATOM 1435 N N . ARG A 1 201 ? 13.926 -3.881 -5.339 1.00 87.50 201 ARG A N 1
ATOM 1436 C CA . ARG A 1 201 ? 12.816 -3.700 -4.406 1.00 87.50 201 ARG A CA 1
ATOM 1437 C C . ARG A 1 201 ? 12.245 -2.302 -4.582 1.00 87.50 201 ARG A C 1
ATOM 1439 O O . ARG A 1 201 ? 12.989 -1.327 -4.544 1.00 87.50 201 ARG A O 1
ATOM 1446 N N . TYR A 1 202 ? 10.934 -2.249 -4.737 1.00 86.69 202 TYR A N 1
ATOM 1447 C CA . TYR A 1 202 ? 10.148 -1.046 -4.942 1.00 86.69 202 TYR A CA 1
ATOM 1448 C C . TYR A 1 202 ? 9.035 -0.987 -3.906 1.00 86.69 202 TYR A C 1
ATOM 1450 O O . TYR A 1 202 ? 8.645 -1.995 -3.313 1.00 86.69 202 TYR A O 1
ATOM 1458 N N . THR A 1 203 ? 8.507 0.204 -3.710 1.00 84.44 203 THR A N 1
ATOM 1459 C CA . THR A 1 203 ? 7.354 0.472 -2.871 1.00 84.44 203 THR A CA 1
ATOM 1460 C C . THR A 1 203 ? 6.186 0.798 -3.787 1.00 84.44 203 THR A C 1
ATOM 1462 O O . THR A 1 203 ? 6.232 1.791 -4.508 1.00 84.44 203 THR A O 1
ATOM 1465 N N . ALA A 1 204 ? 5.151 -0.040 -3.768 1.00 85.06 204 ALA A N 1
ATOM 1466 C CA . ALA A 1 204 ? 3.869 0.266 -4.383 1.00 85.06 204 ALA A CA 1
ATOM 1467 C C . ALA A 1 204 ? 3.174 1.331 -3.536 1.00 85.06 204 ALA A C 1
ATOM 1469 O O . ALA A 1 204 ? 2.585 1.034 -2.492 1.00 85.06 204 ALA A O 1
ATOM 1470 N N . THR A 1 205 ? 3.298 2.576 -3.976 1.00 82.25 205 THR A N 1
ATOM 1471 C CA . THR A 1 205 ? 2.688 3.739 -3.340 1.00 82.25 205 THR A CA 1
ATOM 1472 C C . THR A 1 205 ? 1.390 4.044 -4.059 1.00 82.25 205 THR A C 1
ATOM 1474 O O . THR A 1 205 ? 1.315 3.980 -5.282 1.00 82.25 205 THR A O 1
ATOM 1477 N N . THR A 1 206 ? 0.348 4.331 -3.291 1.00 79.75 206 THR A N 1
ATOM 1478 C CA . THR A 1 206 ? -0.948 4.729 -3.835 1.00 79.75 206 THR A CA 1
ATOM 1479 C C . THR A 1 206 ? -1.102 6.232 -3.699 1.00 79.75 206 THR A C 1
ATOM 1481 O O . THR A 1 206 ? -0.666 6.811 -2.708 1.00 79.75 206 THR A O 1
ATOM 1484 N N . TRP A 1 207 ? -1.773 6.850 -4.659 1.00 80.12 207 TRP A N 1
ATOM 1485 C CA . TRP A 1 207 ? -2.260 8.213 -4.530 1.00 80.12 207 TRP A CA 1
ATOM 1486 C C . TRP A 1 207 ? -3.760 8.236 -4.766 1.00 80.12 207 TRP A C 1
ATOM 1488 O O . TRP A 1 207 ? -4.267 7.549 -5.656 1.00 80.12 207 TRP A O 1
ATOM 1498 N N . GLY A 1 208 ? -4.454 9.020 -3.946 1.00 78.69 208 GLY A N 1
ATOM 1499 C CA . GLY A 1 208 ? -5.851 9.366 -4.156 1.00 78.69 208 GLY A CA 1
ATOM 1500 C C . GLY A 1 208 ? -5.979 10.569 -5.086 1.00 78.69 208 GLY A C 1
ATOM 1501 O O . GLY A 1 208 ? -5.061 11.377 -5.206 1.00 78.69 208 GLY A O 1
ATOM 1502 N N . VAL A 1 209 ? -7.136 10.688 -5.725 1.00 74.50 209 VAL A N 1
ATOM 1503 C CA . VAL A 1 209 ? -7.496 11.832 -6.575 1.00 74.50 209 VAL A CA 1
ATOM 1504 C C . VAL A 1 209 ? -7.614 13.152 -5.797 1.00 74.50 209 VAL A C 1
ATOM 1506 O O . VAL A 1 209 ? -7.423 14.221 -6.369 1.00 74.50 209 VAL A O 1
ATOM 1509 N N . THR A 1 210 ? -7.890 13.080 -4.492 1.00 68.56 210 THR A N 1
ATOM 1510 C CA . THR A 1 210 ? -7.849 14.205 -3.549 1.00 68.56 210 THR A CA 1
ATOM 1511 C C . THR A 1 210 ? -7.263 13.748 -2.211 1.00 68.56 210 THR A C 1
ATOM 1513 O O . THR A 1 210 ? -7.176 12.550 -1.930 1.00 68.56 210 THR A O 1
ATOM 1516 N N . ASP A 1 211 ? -6.891 14.703 -1.362 1.00 70.25 211 ASP A N 1
ATOM 1517 C CA . ASP A 1 211 ? -6.446 14.480 0.020 1.00 70.25 211 ASP A CA 1
ATOM 1518 C C . ASP A 1 211 ? -7.559 13.963 0.951 1.00 70.25 211 ASP A C 1
ATOM 1520 O O . ASP A 1 211 ? -7.282 13.411 2.015 1.00 70.25 211 ASP A O 1
ATOM 1524 N N . GLN A 1 212 ? -8.821 14.100 0.537 1.00 67.00 212 GLN A N 1
ATOM 1525 C CA . GLN A 1 212 ? -9.992 13.618 1.273 1.00 67.00 212 GLN A CA 1
ATOM 1526 C C . GLN A 1 212 ? -10.167 12.095 1.191 1.00 67.00 212 GLN A C 1
ATOM 1528 O O . GLN A 1 212 ? -10.903 11.508 1.987 1.00 67.00 212 GLN A O 1
ATOM 1533 N N . VAL A 1 213 ? -9.514 11.442 0.229 1.00 77.75 213 VAL A N 1
ATOM 1534 C CA . VAL A 1 213 ? -9.582 9.992 0.040 1.00 77.75 213 VAL A CA 1
ATOM 1535 C C . VAL A 1 213 ? -8.481 9.315 0.863 1.00 77.75 213 VAL A C 1
ATOM 1537 O O . VAL A 1 213 ? -7.314 9.690 0.736 1.00 77.75 213 VAL A O 1
ATOM 1540 N N . PRO A 1 214 ? -8.781 8.276 1.669 1.00 79.56 214 PRO A N 1
ATOM 1541 C CA . PRO A 1 214 ? -7.739 7.564 2.390 1.00 79.56 214 PRO A CA 1
ATOM 1542 C C . PRO A 1 214 ? -6.818 6.847 1.409 1.00 79.56 214 PRO A C 1
ATOM 1544 O O . PRO A 1 214 ? -7.266 6.167 0.481 1.00 79.56 214 PRO A O 1
ATOM 1547 N N . VAL A 1 215 ? -5.523 6.943 1.676 1.00 80.75 215 VAL A N 1
ATOM 1548 C CA . VAL A 1 215 ? -4.490 6.234 0.930 1.00 80.75 215 VAL A CA 1
ATOM 1549 C C . VAL A 1 215 ? -4.084 4.982 1.721 1.00 80.75 215 VAL A C 1
ATOM 1551 O O . VAL A 1 215 ? -3.802 5.086 2.918 1.00 80.75 215 VAL A O 1
ATOM 1554 N N . PRO A 1 216 ? -4.081 3.786 1.105 1.00 79.50 216 PRO A N 1
ATOM 1555 C CA . PRO A 1 216 ? -3.657 2.560 1.771 1.00 79.50 216 PRO A CA 1
ATOM 1556 C C . PRO A 1 216 ? -2.164 2.593 2.117 1.00 79.50 216 PRO A C 1
ATOM 1558 O O . PRO A 1 216 ? -1.369 3.293 1.491 1.00 79.50 216 PRO A O 1
ATOM 1561 N N . ALA A 1 217 ? -1.773 1.784 3.104 1.00 80.75 217 ALA A N 1
ATOM 1562 C CA . ALA A 1 217 ? -0.367 1.616 3.445 1.00 80.75 217 ALA A CA 1
ATOM 1563 C C . ALA A 1 217 ? 0.429 1.087 2.230 1.00 80.75 217 ALA A C 1
ATOM 1565 O O . ALA A 1 217 ? -0.052 0.168 1.556 1.00 80.75 217 ALA A O 1
ATOM 1566 N N . PRO A 1 218 ? 1.635 1.617 1.957 1.00 79.06 218 PRO A N 1
ATOM 1567 C CA . PRO A 1 218 ? 2.450 1.136 0.850 1.00 79.06 218 PRO A CA 1
ATOM 1568 C C . PRO A 1 218 ? 2.879 -0.325 1.031 1.00 79.06 218 PRO A C 1
ATOM 1570 O O . PRO A 1 218 ? 3.125 -0.777 2.151 1.00 79.06 218 PRO A O 1
ATOM 1573 N N . ILE A 1 219 ? 3.017 -1.056 -0.078 1.00 83.94 219 ILE A N 1
ATOM 1574 C CA . ILE A 1 219 ? 3.427 -2.470 -0.079 1.00 83.94 219 ILE A CA 1
ATOM 1575 C C . ILE A 1 219 ? 4.775 -2.617 -0.781 1.00 83.94 219 ILE A C 1
ATOM 1577 O O . ILE A 1 219 ? 4.980 -2.093 -1.872 1.00 83.94 219 ILE A O 1
ATOM 1581 N N . THR A 1 220 ? 5.706 -3.361 -0.183 1.00 88.75 220 THR A N 1
ATOM 1582 C CA . THR A 1 220 ? 6.976 -3.685 -0.843 1.00 88.75 220 THR A CA 1
ATOM 1583 C C . THR A 1 220 ? 6.764 -4.715 -1.953 1.00 88.75 220 THR A C 1
ATOM 1585 O O . THR A 1 220 ? 6.252 -5.809 -1.715 1.00 88.75 220 THR A O 1
ATOM 1588 N N . VAL A 1 221 ? 7.223 -4.383 -3.156 1.00 86.69 221 VAL A N 1
ATOM 1589 C CA . VAL A 1 221 ? 7.181 -5.212 -4.365 1.00 86.69 221 VAL A CA 1
ATOM 1590 C C . VAL A 1 221 ? 8.605 -5.500 -4.834 1.00 86.69 221 VAL A C 1
ATOM 1592 O O . VAL A 1 221 ? 9.494 -4.657 -4.749 1.00 86.69 221 VAL A O 1
ATOM 1595 N N . THR A 1 222 ? 8.847 -6.708 -5.330 1.00 89.50 222 THR A N 1
ATOM 1596 C CA . THR A 1 222 ? 10.117 -7.103 -5.946 1.00 89.50 222 THR A CA 1
ATOM 1597 C C . THR A 1 222 ? 9.944 -7.220 -7.454 1.00 89.50 222 THR A C 1
ATOM 1599 O O . THR A 1 222 ? 9.159 -8.041 -7.925 1.00 89.50 222 THR A O 1
ATOM 1602 N N . VAL A 1 223 ? 10.718 -6.446 -8.212 1.00 89.81 223 VAL A N 1
ATOM 1603 C CA . VAL A 1 223 ? 10.809 -6.577 -9.669 1.00 89.81 223 VAL A CA 1
ATOM 1604 C C . VAL A 1 223 ? 11.911 -7.575 -10.012 1.00 89.81 223 VAL A C 1
ATOM 1606 O O . VAL A 1 223 ? 13.049 -7.448 -9.544 1.00 89.81 223 VAL A O 1
ATOM 1609 N N . LYS A 1 224 ? 11.570 -8.583 -10.815 1.00 90.38 224 LYS A N 1
ATOM 1610 C CA . LYS A 1 224 ? 12.485 -9.628 -11.296 1.00 90.38 224 LYS A CA 1
ATOM 1611 C C . LYS A 1 224 ? 12.607 -9.597 -12.826 1.00 90.38 224 LYS A C 1
ATOM 1613 O O . LYS A 1 224 ? 11.758 -8.998 -13.475 1.00 90.38 224 LYS A O 1
ATOM 1618 N N . PRO A 1 225 ? 13.652 -10.216 -13.398 1.00 83.62 225 PRO A N 1
ATOM 1619 C CA . PRO A 1 225 ? 13.730 -10.455 -14.837 1.00 83.62 225 PRO A CA 1
ATOM 1620 C C . PR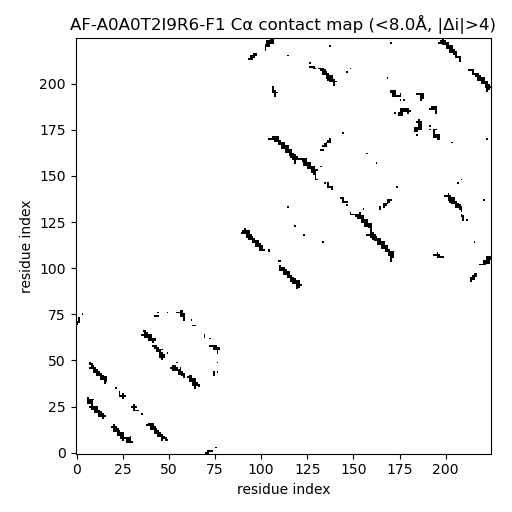O A 1 225 ? 12.576 -11.316 -15.373 1.00 83.62 225 PRO A C 1
ATOM 1622 O O . PRO A 1 225 ? 12.063 -12.195 -14.636 1.00 83.62 225 PRO A O 1
#

Nearest PDB structures (foldseek):
  7s64-assembly1_D  TM=3.793E-01  e=1.396E-02  Xenopus laevis
  4rtd-assembly1_A  TM=3.792E-01  e=4.586E-02  Escherichia coli K-12
  5tv1-assembly1_A  TM=3.237E-01  e=1.431E-01  Bos taurus
  8jru-assembly1_A  TM=2.544E-01  e=2.879E-02  Bos taurus
  7fe0-assembly1_C  TM=2.737E-01  e=8.750E-01  Streptomyces hygroscopicus

Mean predicted aligned error: 16.71 Å

pLDDT: mean 76.24, std 12.79, range [25.44, 91.88]

Sequence (225 aa):
MGTGQFELRGEIVFKSATGQTTTTKTGSDGMFTIAVKPGTYTVTGSSPQYSDGQGACQTDDPVTVSSAGLTGVTVTCPMRTPASGVTTPSARSLRAVLTLPTTTIRTGESVAAQITVTNNTGEDIHLVGCGPIYTVLLIGGPHQESPFWAACAQNITIPKGDTTYPVTVAATYSECSPRGDQGMAKCLPKEGSMPGLPRGRYTATTWGVTDQVPVPAPITVTVKP